Protein AF-A0A1I0FBZ5-F1 (afdb_monomer)

InterPro domains:
  IPR013424 PEP-CTERM protein-sorting domain [PF07589] (178-201)
  IPR013424 PEP-CTERM protein-sorting domain [TIGR02595] (178-201)

Organism: NCBI:txid1231

Nearest PDB structures (foldseek):
  4b60-assembly1_A  TM=3.608E-01  e=3.623E-02  Staphylococcus aureus subsp. aureus NCTC 8325
  4b5z-assembly1_A  TM=3.673E-01  e=1.603E-01  Staphylococcus aureus subsp. aureus NCTC 8325
  4b60-assembly2_B  TM=3.236E-01  e=2.091E-01  Staphylococcus aureus subsp. aureus NCTC 8325
  7vpq-assembly3_E  TM=3.910E-01  e=6.380E-01  Homo sapiens
  7rbp-assembly1_A  TM=7.149E-01  e=9.084E+00  Medicago truncatula

Secondary structure (DSSP, 8-state):
------------------------PPPEEEEEEEEETTTEEEEEEEEEEETTEEEEEEEEEEEEESS--SSTTTB-SB-EEEE-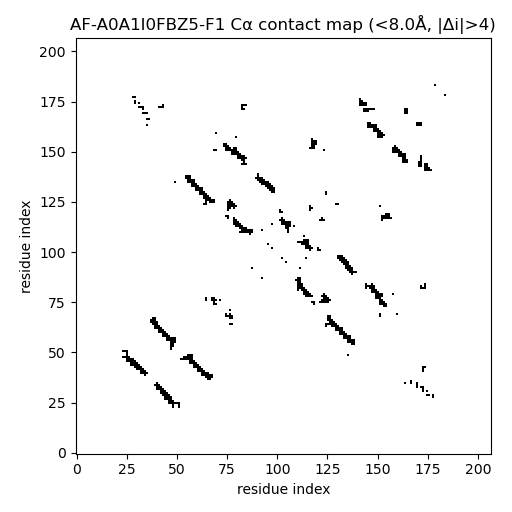----TTS--EEEE-SSTT-EES-SS--SEEEE--TTT---B-TT-EEEEEEEE-----------EEEEEETTEEEEEEEGGGSTT---S-------HHHHHHHHHHHHHHHHHHHHHHHHTT-

Structure (mmCIF, N/CA/C/O backbone):
data_AF-A0A1I0FBZ5-F1
#
_entry.id   AF-A0A1I0FBZ5-F1
#
loop_
_atom_site.group_PDB
_atom_site.id
_atom_site.type_symbol
_atom_site.label_atom_id
_atom_site.label_alt_id
_atom_site.label_comp_id
_atom_site.label_asym_id
_atom_site.label_entity_id
_atom_site.label_seq_id
_atom_site.pdbx_PDB_ins_code
_atom_site.Cartn_x
_atom_site.Cartn_y
_atom_site.Cartn_z
_atom_site.occupancy
_atom_site.B_iso_or_equiv
_atom_site.auth_seq_id
_atom_site.auth_comp_id
_atom_site.auth_asym_id
_atom_site.auth_atom_id
_atom_site.pdbx_PDB_model_num
ATOM 1 N N . MET A 1 1 ? -80.642 7.593 46.056 1.00 41.88 1 MET A N 1
ATOM 2 C CA . MET A 1 1 ? -79.911 6.632 45.200 1.00 41.88 1 MET A CA 1
ATOM 3 C C . MET A 1 1 ? -79.090 7.415 44.182 1.00 41.88 1 MET A C 1
ATOM 5 O O . MET A 1 1 ? -79.656 7.882 43.207 1.00 41.88 1 MET A O 1
ATOM 9 N N . TYR A 1 2 ? -77.792 7.609 44.425 1.00 36.59 2 TYR A N 1
ATOM 10 C CA . TYR A 1 2 ? -76.858 8.213 43.466 1.00 36.59 2 TYR A CA 1
ATOM 11 C C . TYR A 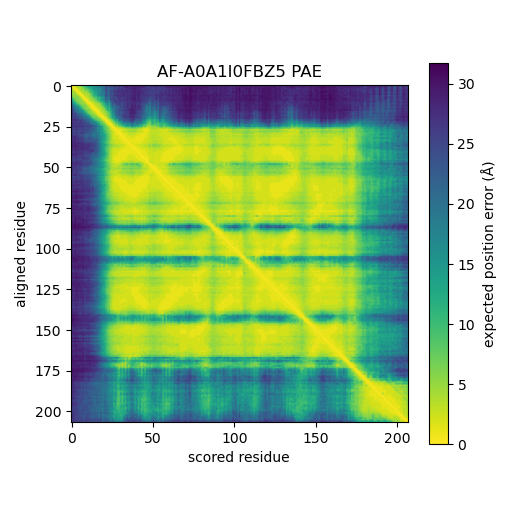1 2 ? -75.934 7.106 42.944 1.00 36.59 2 TYR A C 1
ATOM 13 O O . TYR A 1 2 ? -75.256 6.454 43.735 1.00 36.59 2 TYR A O 1
ATOM 21 N N . LYS A 1 3 ? -75.943 6.856 41.630 1.00 39.69 3 LYS A N 1
ATOM 22 C CA . LYS A 1 3 ? -74.999 5.946 40.966 1.00 39.69 3 LYS A CA 1
ATOM 23 C C . LYS A 1 3 ? -73.799 6.767 40.495 1.00 39.69 3 LYS A C 1
ATOM 25 O O . LYS A 1 3 ? -73.939 7.588 39.596 1.00 39.69 3 LYS A O 1
ATOM 30 N N . SER A 1 4 ? -72.643 6.546 41.116 1.00 41.16 4 SER A N 1
ATOM 31 C CA . SER A 1 4 ? -71.357 7.089 40.676 1.00 41.16 4 SER A CA 1
ATOM 32 C C . SER A 1 4 ? -70.731 6.116 39.672 1.00 41.16 4 SER A C 1
ATOM 34 O O . SER A 1 4 ? -70.549 4.940 39.986 1.00 41.16 4 SER A O 1
ATOM 36 N N . SER A 1 5 ? -70.470 6.580 38.451 1.00 43.66 5 SER A N 1
ATOM 37 C CA . SER A 1 5 ? -69.831 5.802 37.384 1.00 43.66 5 SER A CA 1
ATOM 38 C C . SER A 1 5 ? -68.322 6.040 37.417 1.00 43.66 5 SER A C 1
ATOM 40 O O . SER A 1 5 ? -67.864 7.145 37.136 1.00 43.66 5 SER A O 1
ATOM 42 N N . ILE A 1 6 ? -67.552 5.001 37.744 1.00 47.69 6 ILE A N 1
ATOM 43 C CA . ILE A 1 6 ? -66.086 4.998 37.684 1.00 47.69 6 ILE A CA 1
ATOM 44 C C . ILE A 1 6 ? -65.666 4.725 36.235 1.00 47.69 6 ILE A C 1
ATOM 46 O O . ILE A 1 6 ? -65.842 3.617 35.730 1.00 47.69 6 ILE A O 1
ATOM 50 N N . ALA A 1 7 ? -65.097 5.728 35.565 1.00 43.44 7 ALA A N 1
ATOM 51 C CA . ALA A 1 7 ? -64.438 5.554 34.275 1.00 43.44 7 ALA A CA 1
ATOM 52 C C . ALA A 1 7 ? -63.022 4.988 34.491 1.00 43.44 7 ALA A C 1
ATOM 54 O O . ALA A 1 7 ? -62.160 5.646 35.068 1.00 43.44 7 ALA A O 1
ATOM 55 N N . LYS A 1 8 ? -62.778 3.754 34.034 1.00 44.16 8 LYS A N 1
ATOM 56 C CA . LYS A 1 8 ? -61.435 3.161 33.941 1.00 44.16 8 LYS A CA 1
ATOM 57 C C . LYS A 1 8 ? -60.729 3.719 32.702 1.00 44.16 8 LYS A C 1
ATOM 59 O O . LYS A 1 8 ? -61.084 3.366 31.582 1.00 44.16 8 LYS A O 1
ATOM 64 N N . GLN A 1 9 ? -59.716 4.558 32.903 1.00 40.81 9 GLN A N 1
ATOM 65 C CA . GLN A 1 9 ? -58.754 4.920 31.862 1.00 40.81 9 GLN A CA 1
ATOM 66 C C . GLN A 1 9 ? -57.767 3.757 31.683 1.00 40.81 9 GLN A C 1
ATOM 68 O O . GLN A 1 9 ? -56.962 3.473 32.567 1.00 40.81 9 GLN A O 1
ATOM 73 N N . ILE A 1 10 ? -57.858 3.056 30.553 1.00 43.53 10 ILE A N 1
ATOM 74 C CA . ILE A 1 10 ? -56.871 2.056 30.133 1.00 43.53 10 ILE A CA 1
ATOM 75 C C . ILE A 1 10 ? -55.808 2.808 29.327 1.00 43.53 10 ILE A C 1
ATOM 77 O O . ILE A 1 10 ? -56.018 3.134 28.162 1.00 43.53 10 ILE A O 1
ATOM 81 N N . GLY A 1 11 ? -54.689 3.139 29.970 1.00 38.06 11 GLY A N 1
ATOM 82 C CA . GLY A 1 11 ? -53.507 3.676 29.299 1.00 38.06 11 GLY A CA 1
ATOM 83 C C . GLY A 1 11 ? -52.761 2.553 28.586 1.00 38.06 11 GLY A C 1
ATOM 84 O O . GLY A 1 11 ? -52.021 1.806 29.221 1.00 38.06 11 GLY A O 1
ATOM 85 N N . GLY A 1 12 ? -52.977 2.408 27.279 1.00 38.06 12 GLY A N 1
ATOM 86 C CA . GLY A 1 12 ? -52.173 1.530 26.434 1.00 38.06 12 GLY A CA 1
ATOM 87 C C . GLY A 1 12 ? -50.802 2.157 26.184 1.00 38.06 12 GLY A C 1
ATOM 88 O O . GLY A 1 12 ? -50.709 3.196 25.535 1.00 38.06 12 GLY A O 1
ATOM 89 N N . ALA A 1 13 ? -49.740 1.541 26.702 1.00 41.72 13 ALA A N 1
ATOM 90 C CA . ALA A 1 13 ? -48.374 1.898 26.345 1.00 41.72 13 ALA A CA 1
ATOM 91 C C . ALA A 1 13 ? -48.098 1.421 24.912 1.00 41.72 13 ALA A C 1
ATOM 93 O O . ALA A 1 13 ? -47.976 0.224 24.657 1.00 41.72 13 ALA A O 1
ATOM 94 N N . VAL A 1 14 ? -48.023 2.361 23.971 1.00 38.47 14 VAL A N 1
ATOM 95 C CA . VAL A 1 14 ? -47.535 2.093 22.617 1.00 38.47 14 VAL A CA 1
ATOM 96 C C . VAL A 1 14 ? -46.016 1.984 22.702 1.00 38.47 14 VAL A C 1
ATOM 98 O O . VAL A 1 14 ? -45.313 2.989 22.789 1.00 38.47 14 VAL A O 1
ATOM 101 N N . VAL A 1 15 ? -45.503 0.755 22.721 1.00 40.28 15 VAL A N 1
ATOM 102 C CA . VAL A 1 15 ? -44.075 0.490 22.525 1.00 40.28 15 VAL A CA 1
ATOM 103 C C . VAL A 1 15 ? -43.803 0.653 21.033 1.00 40.28 15 VAL A C 1
ATOM 105 O O . VAL A 1 15 ? -44.097 -0.231 20.235 1.00 40.28 15 VAL A O 1
ATOM 108 N N . ALA A 1 16 ? -43.301 1.822 20.644 1.00 38.91 16 ALA A N 1
ATOM 109 C CA . ALA A 1 16 ? -42.806 2.048 19.295 1.00 38.91 16 ALA A CA 1
ATOM 110 C C . ALA A 1 16 ? -41.475 1.300 19.135 1.00 38.91 16 ALA A C 1
ATOM 112 O O . ALA A 1 16 ? -40.422 1.775 19.559 1.00 38.91 16 ALA A O 1
ATOM 113 N N . THR A 1 17 ? -41.522 0.103 18.554 1.00 40.34 17 THR A N 1
ATOM 114 C CA . THR A 1 17 ? -40.322 -0.610 18.115 1.00 40.34 17 THR A CA 1
ATOM 115 C C . THR A 1 17 ? -39.799 0.082 16.859 1.00 40.34 17 THR A C 1
ATOM 117 O O . THR A 1 17 ? -40.280 -0.160 15.755 1.00 40.34 17 THR A O 1
ATOM 120 N N . PHE A 1 18 ? -38.827 0.976 17.023 1.00 39.72 18 PHE A N 1
ATOM 121 C CA . PHE A 1 18 ? -38.053 1.493 15.900 1.00 39.72 18 PHE A CA 1
ATOM 122 C C . PHE A 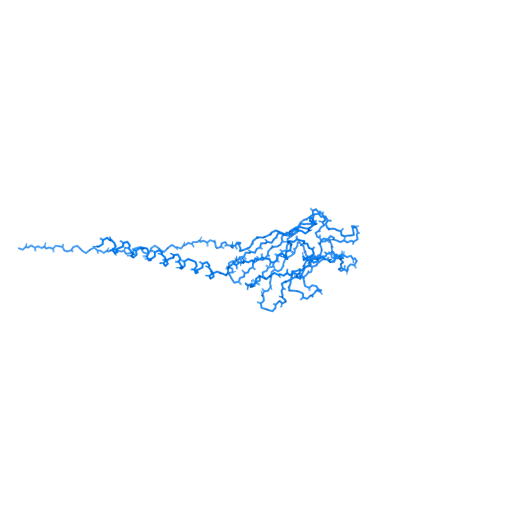1 18 ? -37.137 0.375 15.396 1.00 39.72 18 PHE A C 1
ATOM 124 O O . PHE A 1 18 ? -36.044 0.173 15.919 1.00 39.72 18 PHE A O 1
ATOM 131 N N . ILE A 1 19 ? -37.584 -0.373 14.386 1.00 46.12 19 ILE A N 1
ATOM 132 C CA . ILE A 1 19 ? -36.679 -1.189 13.575 1.00 46.12 19 ILE A CA 1
ATOM 133 C C . ILE A 1 19 ? -35.989 -0.209 12.629 1.00 46.12 19 ILE A C 1
ATOM 135 O O . ILE A 1 19 ? -36.489 0.090 11.547 1.00 46.12 19 ILE A O 1
ATOM 139 N N . ALA A 1 20 ? -34.874 0.367 13.075 1.00 46.03 20 ALA A N 1
ATOM 140 C CA . ALA A 1 20 ? -33.988 1.090 12.182 1.00 46.03 20 ALA A CA 1
ATOM 141 C C . ALA A 1 20 ? -33.393 0.063 11.213 1.00 46.03 20 ALA A C 1
ATOM 143 O O . ALA A 1 20 ? -32.464 -0.663 11.555 1.00 46.03 20 ALA A O 1
ATOM 144 N N . SER A 1 21 ? -33.944 -0.019 10.002 1.00 46.03 21 SER A N 1
ATOM 145 C CA . SER A 1 21 ? -33.306 -0.676 8.862 1.00 46.03 21 SER A CA 1
ATOM 146 C C . SER A 1 21 ? -32.134 0.192 8.393 1.00 46.03 21 SER A C 1
ATOM 148 O O . SER A 1 21 ? -32.155 0.761 7.304 1.00 46.03 21 SER A O 1
ATOM 150 N N . GLY A 1 22 ? -31.154 0.392 9.271 1.00 51.72 22 GLY A N 1
ATOM 151 C CA . GLY A 1 22 ? -29.895 1.013 8.912 1.00 51.72 22 GLY A CA 1
ATOM 152 C C . GLY A 1 22 ? -29.069 -0.032 8.189 1.00 51.72 22 GLY A C 1
ATOM 153 O O . GLY A 1 22 ? -28.678 -1.029 8.791 1.00 51.72 22 GLY A O 1
ATOM 154 N N . THR A 1 23 ? -28.807 0.175 6.901 1.00 54.00 23 THR A N 1
ATOM 155 C CA . THR A 1 23 ? -27.634 -0.426 6.269 1.00 54.00 23 THR A CA 1
ATOM 156 C C . THR A 1 23 ? -26.440 -0.035 7.123 1.00 54.00 23 THR A C 1
ATOM 158 O O . THR A 1 23 ? -26.119 1.150 7.227 1.00 54.00 23 THR A O 1
ATOM 161 N N . VAL A 1 24 ? -25.846 -1.009 7.802 1.00 56.34 24 VAL A N 1
ATOM 162 C CA . VAL A 1 24 ? -24.647 -0.782 8.594 1.00 56.34 24 VAL A CA 1
ATOM 163 C C . VAL A 1 24 ? -23.524 -0.501 7.600 1.00 56.34 24 VAL A C 1
ATOM 165 O O . VAL A 1 24 ? -22.996 -1.420 6.981 1.00 56.34 24 VAL A O 1
ATOM 168 N N . SER A 1 25 ? -23.241 0.778 7.358 1.00 64.06 25 SER A N 1
ATOM 169 C CA . SER A 1 25 ? -22.104 1.179 6.535 1.00 64.06 25 SER A CA 1
ATOM 170 C C . SER A 1 25 ? -20.832 0.902 7.320 1.00 64.06 25 SER A C 1
ATOM 172 O O . SER A 1 25 ? -20.781 1.200 8.513 1.00 64.06 25 SER A O 1
ATOM 174 N N . ALA A 1 26 ? -19.823 0.347 6.655 1.00 77.25 26 ALA A N 1
ATOM 175 C CA . ALA A 1 26 ? -18.461 0.332 7.167 1.00 77.25 26 ALA A CA 1
ATOM 176 C C . ALA A 1 26 ? -18.050 1.763 7.555 1.00 77.25 26 ALA A C 1
ATOM 178 O O . ALA A 1 26 ? -18.382 2.709 6.823 1.00 77.25 26 ALA A O 1
ATOM 179 N N . ALA A 1 27 ? -17.416 1.940 8.716 1.00 82.75 27 ALA A N 1
ATOM 180 C CA . ALA A 1 27 ? -16.889 3.230 9.129 1.00 82.75 27 ALA A CA 1
ATOM 181 C C . ALA A 1 27 ? -15.382 3.253 8.882 1.00 82.75 27 ALA A C 1
ATOM 183 O O . ALA A 1 27 ? -14.651 2.334 9.247 1.00 82.75 27 ALA A O 1
ATOM 184 N N . THR A 1 28 ? -14.895 4.328 8.266 1.00 88.12 28 THR A N 1
ATOM 185 C CA . THR A 1 28 ? -13.457 4.555 8.146 1.00 88.12 28 THR A CA 1
ATOM 186 C C . THR A 1 28 ? -12.874 4.800 9.535 1.00 88.12 28 THR A C 1
ATOM 188 O O . THR A 1 28 ? -13.137 5.836 10.149 1.00 88.12 28 THR A O 1
ATOM 191 N N . VAL A 1 29 ? -12.073 3.855 10.022 1.00 84.38 29 VAL A N 1
ATOM 192 C CA . VAL A 1 29 ? -11.356 3.960 11.300 1.00 84.38 29 VAL A CA 1
ATOM 193 C C . VAL A 1 29 ? -9.998 4.636 11.134 1.00 84.38 29 VAL A C 1
ATOM 195 O O . VAL A 1 29 ? -9.487 5.248 12.071 1.00 84.38 29 VAL A O 1
ATOM 198 N N . LEU A 1 30 ? -9.435 4.581 9.926 1.00 84.94 30 LEU A N 1
ATOM 199 C CA . LEU A 1 30 ? -8.209 5.275 9.557 1.00 84.94 30 LEU A CA 1
ATOM 200 C C . LEU A 1 30 ? -8.259 5.730 8.102 1.00 84.94 30 LEU A C 1
ATOM 202 O O . LEU A 1 30 ? -8.631 4.967 7.217 1.00 84.94 30 LEU A O 1
ATOM 206 N N . SER A 1 31 ? -7.746 6.932 7.852 1.00 88.00 31 SER A N 1
ATOM 207 C CA . SER A 1 31 ? -7.212 7.311 6.550 1.00 88.00 31 SER A CA 1
ATOM 208 C C . SER A 1 31 ? -5.921 8.108 6.723 1.00 88.00 31 SER A C 1
ATOM 210 O O . SER A 1 31 ? -5.851 8.990 7.581 1.00 88.00 31 SER A O 1
ATOM 212 N N . ASN A 1 32 ? -4.899 7.793 5.927 1.00 86.31 32 ASN A N 1
ATOM 213 C CA . ASN A 1 32 ? -3.652 8.551 5.888 1.00 86.31 32 ASN A CA 1
ATOM 214 C C . ASN A 1 32 ? -3.045 8.562 4.478 1.00 86.31 32 ASN A C 1
ATOM 216 O O . ASN A 1 32 ? -3.355 7.709 3.646 1.00 86.31 32 ASN A O 1
ATOM 220 N N . SER A 1 33 ? -2.173 9.532 4.212 1.00 90.00 33 SER A N 1
ATOM 221 C CA . SER A 1 33 ? -1.461 9.683 2.945 1.00 90.00 33 SER A CA 1
ATOM 222 C C . SER A 1 33 ? 0.034 9.792 3.199 1.00 90.00 33 SER A C 1
ATOM 224 O O . SER A 1 33 ? 0.485 10.622 3.988 1.00 90.00 33 SER A O 1
ATOM 226 N N . HIS A 1 34 ? 0.800 8.951 2.516 1.00 89.06 34 HIS A N 1
ATOM 227 C CA . HIS A 1 34 ? 2.242 8.854 2.665 1.00 89.06 34 HIS A CA 1
ATOM 228 C C . HIS A 1 34 ? 2.900 9.234 1.350 1.00 89.06 34 HIS A C 1
ATOM 230 O O . HIS A 1 34 ? 2.589 8.656 0.309 1.00 89.06 34 HIS A O 1
ATOM 236 N N . ASN A 1 35 ? 3.810 10.204 1.392 1.00 92.00 35 ASN A N 1
ATOM 237 C CA . ASN A 1 35 ? 4.592 10.616 0.237 1.00 92.00 35 ASN A CA 1
ATOM 238 C C . ASN A 1 35 ? 6.057 10.247 0.447 1.00 92.00 35 ASN A C 1
ATOM 240 O O . ASN A 1 35 ? 6.674 10.638 1.437 1.00 92.00 35 ASN A O 1
ATOM 244 N N . TYR A 1 36 ? 6.615 9.535 -0.521 1.00 92.12 36 TYR A N 1
ATOM 245 C CA . TYR A 1 36 ? 7.957 8.995 -0.430 1.00 92.12 36 TYR A CA 1
ATOM 246 C C . TYR A 1 36 ? 8.874 9.703 -1.418 1.00 92.12 36 TYR A C 1
ATOM 248 O O . TYR A 1 36 ? 9.098 9.257 -2.544 1.00 92.12 36 TYR A O 1
ATOM 256 N N . GLY A 1 37 ? 9.344 10.884 -1.003 1.00 91.62 37 GLY A N 1
ATOM 257 C CA . GLY A 1 37 ? 10.283 11.703 -1.774 1.00 91.62 37 GLY A CA 1
ATOM 258 C C . GLY A 1 37 ? 9.729 12.190 -3.115 1.00 91.62 37 GLY A C 1
ATOM 259 O O . GLY A 1 37 ? 10.499 12.428 -4.040 1.00 91.62 37 GLY A O 1
ATOM 260 N N . GLY A 1 38 ? 8.404 12.288 -3.252 1.00 92.94 38 GLY A N 1
ATOM 261 C CA . GLY A 1 38 ? 7.729 12.616 -4.508 1.00 92.94 38 GLY A CA 1
ATOM 262 C C . GLY A 1 38 ? 7.738 11.499 -5.555 1.00 92.94 38 GLY A C 1
ATOM 263 O O . GLY A 1 38 ? 7.193 11.704 -6.634 1.00 92.94 38 GLY A O 1
ATOM 264 N N . LEU A 1 39 ? 8.324 10.335 -5.256 1.00 95.56 39 LEU A N 1
ATOM 265 C CA . LEU A 1 39 ? 8.413 9.206 -6.186 1.00 95.56 39 LEU A CA 1
ATOM 266 C C . LEU A 1 39 ? 7.112 8.406 -6.200 1.00 95.56 39 LEU A C 1
ATOM 268 O O . LEU A 1 39 ? 6.540 8.151 -7.255 1.00 95.56 39 LEU A O 1
ATOM 272 N N . ILE A 1 40 ? 6.639 8.058 -5.004 1.00 96.12 40 ILE A N 1
ATOM 273 C CA . ILE A 1 40 ? 5.432 7.271 -4.764 1.00 96.12 40 ILE A CA 1
ATOM 274 C C . ILE A 1 40 ? 4.545 8.018 -3.768 1.00 96.12 40 ILE A C 1
ATOM 276 O O . ILE A 1 40 ? 5.024 8.713 -2.866 1.00 96.12 40 ILE A O 1
ATOM 280 N N . THR A 1 41 ? 3.234 7.872 -3.915 1.00 95.25 41 THR A N 1
ATOM 281 C CA . THR A 1 41 ? 2.264 8.203 -2.869 1.00 95.25 41 THR A CA 1
ATOM 282 C C . THR A 1 41 ? 1.409 6.989 -2.558 1.00 95.25 41 THR A C 1
ATOM 284 O O . THR A 1 41 ? 0.908 6.350 -3.476 1.00 95.25 41 THR A O 1
ATOM 287 N N . ILE A 1 42 ? 1.234 6.686 -1.275 1.00 94.06 42 ILE A N 1
ATOM 288 C CA . ILE A 1 42 ? 0.389 5.590 -0.802 1.00 94.06 42 ILE A CA 1
ATOM 289 C C . ILE A 1 42 ? -0.675 6.185 0.106 1.00 94.06 42 ILE A C 1
ATOM 291 O O . ILE A 1 42 ? -0.366 6.737 1.162 1.00 94.06 42 ILE A O 1
ATOM 295 N N . ASN A 1 43 ? -1.929 6.085 -0.317 1.00 93.69 43 ASN A N 1
ATOM 296 C CA . ASN A 1 43 ? -3.066 6.428 0.523 1.00 93.69 43 ASN A CA 1
ATOM 297 C C . ASN A 1 43 ? -3.593 5.150 1.156 1.00 93.69 43 ASN A C 1
ATOM 299 O O . ASN A 1 43 ? -3.970 4.223 0.442 1.00 93.69 43 ASN A O 1
ATOM 303 N N . VAL A 1 44 ? -3.630 5.110 2.480 1.00 91.31 44 VAL A N 1
ATOM 304 C CA . VAL A 1 44 ? -4.219 4.006 3.231 1.00 91.31 44 VAL A CA 1
ATOM 305 C C . VAL A 1 44 ? -5.607 4.405 3.707 1.00 91.31 44 VAL A C 1
ATOM 307 O O . VAL A 1 44 ? -5.848 5.542 4.120 1.00 91.31 44 VAL A O 1
ATOM 310 N N . THR A 1 45 ? -6.540 3.467 3.646 1.00 91.38 45 THR A N 1
ATOM 311 C CA . THR A 1 45 ? -7.823 3.547 4.339 1.00 91.38 45 THR A CA 1
ATOM 312 C C . THR A 1 45 ? -8.075 2.222 5.031 1.00 91.38 45 THR A C 1
ATOM 314 O O . THR A 1 45 ? -7.854 1.164 4.443 1.00 91.38 45 THR A O 1
ATOM 317 N N . VAL A 1 46 ? -8.521 2.287 6.280 1.00 89.69 46 VAL A N 1
ATOM 318 C CA . VAL A 1 46 ? -8.966 1.119 7.033 1.00 89.69 46 VAL A CA 1
ATOM 319 C C . VAL A 1 46 ? -10.391 1.361 7.459 1.00 89.69 46 VAL A C 1
ATOM 321 O O . VAL A 1 46 ? -10.715 2.410 8.021 1.00 89.69 46 VAL A O 1
ATOM 324 N N . GLU A 1 47 ? -11.233 0.385 7.176 1.00 90.44 47 GLU A N 1
ATOM 325 C CA . GLU A 1 47 ? -12.640 0.401 7.532 1.00 90.44 47 GLU A CA 1
ATOM 326 C C . GLU A 1 47 ? -12.924 -0.730 8.517 1.00 90.44 47 GLU A C 1
ATOM 328 O O . GLU A 1 47 ? -12.424 -1.846 8.350 1.00 90.44 47 GLU A O 1
ATOM 333 N N . ASP A 1 48 ? -13.718 -0.443 9.546 1.00 86.62 48 ASP A N 1
ATOM 334 C CA . ASP A 1 48 ? -14.341 -1.489 10.348 1.00 86.62 48 ASP A CA 1
ATOM 335 C C . ASP A 1 48 ? -15.587 -2.032 9.636 1.00 86.62 48 ASP A C 1
ATOM 337 O O . ASP A 1 48 ? -16.087 -1.447 8.673 1.00 86.62 48 ASP A O 1
ATOM 341 N N . ASN A 1 49 ? -16.101 -3.173 10.100 1.00 81.06 49 ASN A N 1
ATOM 342 C CA . ASN A 1 49 ? -17.366 -3.717 9.609 1.00 81.06 49 ASN A CA 1
ATOM 343 C C . ASN A 1 49 ? -17.338 -4.108 8.114 1.00 81.06 49 ASN A C 1
ATOM 345 O O . ASN A 1 49 ? -18.243 -3.789 7.331 1.00 81.06 49 ASN A O 1
ATOM 349 N N . TYR A 1 50 ? -16.302 -4.848 7.709 1.00 83.75 50 TYR A N 1
ATOM 350 C CA . TYR A 1 50 ? -16.177 -5.342 6.338 1.00 83.75 50 TYR A CA 1
ATOM 351 C C . TYR A 1 50 ? -17.367 -6.233 5.959 1.00 83.75 50 TYR A C 1
ATOM 353 O O . TYR A 1 50 ? -17.546 -7.318 6.507 1.00 83.75 50 TYR A O 1
ATOM 361 N N . LEU A 1 51 ? -18.197 -5.771 5.015 1.00 83.50 51 LEU A N 1
ATOM 362 C CA . LEU A 1 51 ? -19.405 -6.472 4.553 1.00 83.50 51 LEU A CA 1
ATOM 363 C C . LEU A 1 51 ? -20.380 -6.872 5.683 1.00 83.50 51 LEU A C 1
ATOM 365 O O . LEU A 1 51 ? -21.106 -7.858 5.553 1.00 83.50 51 LEU A O 1
ATOM 369 N N . GLY A 1 52 ? -20.428 -6.108 6.779 1.00 82.25 52 GLY A N 1
ATOM 370 C CA . GLY A 1 52 ? -21.275 -6.422 7.935 1.00 82.25 52 GLY A CA 1
ATOM 371 C C . GLY A 1 52 ? -20.569 -7.204 9.051 1.00 82.25 52 GLY A C 1
ATOM 372 O O . GLY A 1 52 ? -21.198 -7.510 10.066 1.00 82.25 52 GLY A O 1
ATOM 373 N N . ASP A 1 53 ? -19.289 -7.546 8.876 1.00 83.94 53 ASP A N 1
ATOM 374 C CA . ASP A 1 53 ? -18.482 -8.240 9.876 1.00 83.94 53 ASP A CA 1
ATOM 375 C C . ASP A 1 53 ? -17.637 -7.252 10.694 1.00 83.94 53 ASP A C 1
ATOM 377 O O . ASP A 1 53 ? -16.535 -6.856 10.309 1.00 83.94 53 ASP A O 1
ATOM 381 N N . PHE A 1 54 ? -18.150 -6.866 11.863 1.00 83.56 54 PHE A N 1
ATOM 382 C CA . PHE A 1 54 ? -17.456 -5.998 12.822 1.00 83.56 54 PHE A CA 1
ATOM 383 C C . PHE A 1 54 ? -16.203 -6.624 13.443 1.00 83.56 54 PHE A C 1
ATOM 385 O O . PHE A 1 54 ? -15.441 -5.925 14.107 1.00 83.56 54 PHE A O 1
ATOM 392 N N . SER A 1 55 ? -15.984 -7.928 13.260 1.00 86.25 55 SER A N 1
ATOM 393 C CA . SER A 1 55 ? -14.779 -8.604 13.742 1.00 86.25 55 SER A CA 1
ATOM 394 C C . SER A 1 55 ? -13.617 -8.516 12.758 1.00 86.25 55 SER A C 1
ATOM 396 O O . SER A 1 55 ? -12.597 -9.166 12.979 1.00 86.25 55 SER A O 1
ATOM 398 N N . LYS A 1 56 ? -13.755 -7.731 11.682 1.00 88.69 56 LYS A N 1
ATOM 399 C CA . LYS A 1 56 ? -12.728 -7.563 10.659 1.00 88.69 56 LYS A CA 1
ATOM 400 C C . LYS A 1 56 ? -12.476 -6.107 10.314 1.00 88.69 56 LYS A C 1
ATOM 402 O O . LYS A 1 56 ? -13.395 -5.289 10.260 1.00 88.69 56 LYS A O 1
ATOM 407 N N . TYR A 1 57 ? -11.219 -5.835 9.996 1.00 90.19 57 TYR A N 1
ATOM 408 C CA . TYR A 1 57 ? -10.791 -4.631 9.306 1.00 90.19 57 TYR A CA 1
ATOM 409 C C . TYR A 1 57 ? -10.602 -4.915 7.825 1.00 90.19 57 TYR A C 1
ATOM 411 O O . TYR A 1 57 ? -10.093 -5.972 7.450 1.00 90.19 57 TYR A O 1
ATOM 419 N N . PHE A 1 58 ? -11.002 -3.958 6.996 1.00 92.75 58 PHE A N 1
ATOM 420 C CA . PHE A 1 58 ? -10.687 -3.925 5.577 1.00 92.75 58 PHE A CA 1
ATOM 421 C C . PHE A 1 58 ? -9.643 -2.856 5.317 1.00 92.75 58 PHE A C 1
ATOM 423 O O . PHE A 1 58 ? -9.880 -1.676 5.561 1.00 92.75 58 PHE A O 1
ATOM 430 N N . TRP A 1 59 ? -8.495 -3.289 4.819 1.00 92.50 59 TRP A N 1
ATOM 431 C CA . TRP A 1 59 ? -7.365 -2.439 4.507 1.00 92.50 59 TRP A CA 1
ATOM 432 C C . TRP A 1 59 ? -7.336 -2.182 3.014 1.00 92.50 59 TRP A C 1
ATOM 434 O O . TRP A 1 59 ? -7.397 -3.123 2.223 1.00 92.50 59 TRP A O 1
ATOM 444 N N . LYS A 1 60 ? -7.202 -0.917 2.628 1.00 94.81 60 LYS A N 1
ATOM 445 C CA . LYS A 1 60 ? -7.057 -0.500 1.238 1.00 94.81 60 LYS A CA 1
ATOM 446 C C . LYS A 1 60 ? -5.869 0.439 1.098 1.00 94.81 60 LYS A C 1
ATOM 448 O O . LYS A 1 60 ? -5.767 1.417 1.832 1.00 94.81 60 LYS A O 1
ATOM 453 N N . TYR A 1 61 ? -5.017 0.157 0.121 1.00 95.19 61 TYR A N 1
ATOM 454 C CA . TYR A 1 61 ? -3.856 0.959 -0.237 1.00 95.19 61 TYR A CA 1
ATOM 455 C C . TYR A 1 61 ? -3.990 1.389 -1.690 1.00 95.19 61 TYR A C 1
ATOM 457 O O . TYR A 1 61 ? -3.902 0.562 -2.594 1.00 95.19 61 TYR A O 1
ATOM 465 N N . ASP A 1 62 ? -4.201 2.678 -1.917 1.00 97.38 62 ASP A N 1
ATOM 466 C CA . ASP A 1 62 ? -4.168 3.272 -3.247 1.00 97.38 62 ASP A CA 1
ATOM 467 C C . ASP A 1 62 ? -2.774 3.861 -3.480 1.00 97.38 62 ASP A C 1
ATOM 469 O O . ASP A 1 62 ? -2.407 4.896 -2.915 1.00 97.38 62 ASP A O 1
ATOM 473 N N . VAL A 1 63 ? -1.988 3.172 -4.302 1.00 97.56 63 VAL A N 1
ATOM 474 C CA . VAL A 1 63 ? -0.619 3.537 -4.657 1.00 97.56 63 VAL A CA 1
ATOM 475 C C . VAL A 1 63 ? -0.644 4.332 -5.954 1.00 97.56 63 VAL A C 1
ATOM 477 O O . VAL A 1 63 ? -1.261 3.929 -6.933 1.00 97.56 63 VAL A O 1
ATOM 480 N N . THR A 1 64 ? 0.041 5.467 -5.972 1.00 98.31 64 THR A N 1
ATOM 481 C CA . THR A 1 64 ? 0.313 6.253 -7.177 1.00 98.31 64 THR A CA 1
ATOM 482 C C . THR A 1 64 ? 1.811 6.323 -7.376 1.00 98.31 64 THR A C 1
ATOM 484 O O . THR A 1 64 ? 2.530 6.817 -6.503 1.00 98.31 64 THR A O 1
ATOM 487 N N . ASN A 1 65 ? 2.270 5.836 -8.523 1.00 98.44 65 ASN A N 1
ATOM 488 C CA . ASN A 1 65 ? 3.651 5.966 -8.933 1.00 98.44 65 ASN A CA 1
ATOM 489 C C . ASN A 1 65 ? 3.803 7.235 -9.770 1.00 98.44 65 ASN A C 1
ATOM 491 O O . ASN A 1 65 ? 3.314 7.310 -10.892 1.00 98.44 65 ASN A O 1
ATOM 495 N N . HIS A 1 66 ? 4.485 8.243 -9.234 1.00 98.12 66 HIS A N 1
ATOM 496 C CA . HIS A 1 66 ? 4.720 9.484 -9.967 1.00 98.12 66 HIS A CA 1
ATOM 497 C C . HIS A 1 66 ? 5.875 9.319 -10.951 1.00 98.12 66 HIS A C 1
ATOM 499 O O . HIS A 1 66 ? 5.750 9.690 -12.116 1.00 98.12 66 HIS A O 1
ATOM 505 N N . THR A 1 67 ? 7.006 8.782 -10.484 1.00 97.69 67 THR A N 1
ATOM 506 C CA . THR A 1 67 ? 8.269 8.771 -11.247 1.00 97.69 67 THR A CA 1
ATOM 507 C C . THR A 1 67 ? 9.194 7.585 -10.952 1.00 97.69 67 THR A C 1
ATOM 509 O O . THR A 1 67 ? 10.289 7.521 -11.506 1.00 97.69 67 THR A O 1
ATOM 512 N N . TYR A 1 68 ? 8.807 6.655 -10.079 1.00 97.69 68 TYR A N 1
ATOM 513 C CA . TYR A 1 68 ? 9.653 5.537 -9.668 1.00 97.69 68 TYR A CA 1
ATOM 514 C C . TYR A 1 68 ? 9.744 4.464 -10.759 1.00 97.69 68 TYR A C 1
ATOM 516 O O . TYR A 1 68 ? 8.850 3.640 -10.937 1.00 97.69 68 TYR A O 1
ATOM 524 N N . ASP A 1 69 ? 10.864 4.461 -11.467 1.00 97.38 69 ASP A N 1
ATOM 525 C CA . ASP A 1 69 ? 11.316 3.358 -12.306 1.00 97.38 69 ASP A CA 1
ATOM 526 C C . ASP A 1 69 ? 12.851 3.406 -12.310 1.00 97.38 69 ASP A C 1
ATOM 528 O O . ASP A 1 69 ? 13.437 4.274 -12.963 1.00 97.38 69 ASP A O 1
ATOM 532 N N . PRO A 1 70 ? 13.526 2.598 -11.473 1.00 97.12 70 PRO A N 1
ATOM 533 C CA . PRO A 1 70 ? 14.952 2.772 -11.202 1.00 97.12 70 PRO A CA 1
ATOM 534 C C . PRO A 1 70 ? 15.844 2.502 -12.422 1.00 97.12 70 PRO A C 1
ATOM 536 O O . PRO A 1 70 ? 16.935 3.066 -12.502 1.00 97.12 70 PRO A O 1
ATOM 539 N N . ASN A 1 71 ? 15.395 1.670 -13.365 1.00 96.94 71 ASN A N 1
ATOM 540 C CA . ASN A 1 71 ? 16.103 1.333 -14.597 1.00 96.94 71 ASN A CA 1
ATOM 541 C C . ASN A 1 71 ? 15.123 1.234 -15.789 1.00 96.94 71 ASN A C 1
ATOM 543 O O . ASN A 1 71 ? 14.777 0.127 -16.223 1.00 96.94 71 ASN A O 1
ATOM 547 N N . PRO A 1 72 ? 14.661 2.375 -16.339 1.00 96.19 72 PRO A N 1
ATOM 548 C CA . PRO A 1 72 ? 13.613 2.386 -17.351 1.00 96.19 72 PRO A CA 1
ATOM 549 C C . PRO A 1 72 ? 13.921 1.522 -18.572 1.00 96.19 72 PRO A C 1
ATOM 551 O O . PRO A 1 72 ? 14.986 1.621 -19.182 1.00 96.19 72 PRO A O 1
ATOM 554 N N . GLY A 1 73 ? 12.954 0.682 -18.941 1.00 93.19 73 GLY A N 1
ATOM 555 C CA . GLY A 1 73 ? 13.081 -0.291 -20.029 1.00 93.19 73 GLY A CA 1
ATOM 556 C C . GLY A 1 73 ? 13.686 -1.636 -19.618 1.00 93.19 73 GLY A C 1
ATOM 557 O O . GLY A 1 73 ? 13.668 -2.560 -20.429 1.00 93.19 73 GLY A O 1
ATOM 558 N N . THR A 1 74 ? 14.169 -1.763 -18.379 1.00 95.56 74 THR A N 1
ATOM 559 C CA . THR A 1 74 ? 14.658 -3.032 -17.816 1.00 95.56 74 THR A CA 1
ATOM 560 C C . THR A 1 74 ? 13.891 -3.414 -16.553 1.00 95.56 74 THR A C 1
ATOM 562 O O . THR A 1 74 ? 13.472 -4.564 -16.415 1.00 95.56 74 THR A O 1
ATOM 565 N N . SER A 1 75 ? 13.680 -2.457 -15.647 1.00 96.94 75 SER A N 1
ATOM 566 C CA . SER A 1 75 ? 12.818 -2.637 -14.485 1.00 96.94 75 SER A CA 1
ATOM 567 C C . SER A 1 75 ? 11.339 -2.452 -14.824 1.00 96.94 75 SER A C 1
ATOM 569 O O . SER A 1 75 ? 10.984 -2.017 -15.921 1.00 96.94 75 SER A O 1
ATOM 571 N N . ASN A 1 76 ? 10.459 -2.821 -13.894 1.00 96.81 76 ASN A N 1
ATOM 572 C CA . ASN A 1 76 ? 9.008 -2.793 -14.086 1.00 96.81 76 ASN A CA 1
ATOM 573 C C . ASN A 1 76 ? 8.273 -1.855 -13.108 1.00 96.81 76 ASN A C 1
ATOM 575 O O . ASN A 1 76 ? 7.140 -2.136 -12.712 1.00 96.81 76 ASN A O 1
ATOM 579 N N . GLY A 1 77 ? 8.899 -0.727 -12.752 1.00 97.12 77 GLY A N 1
ATOM 580 C CA . GLY A 1 77 ? 8.283 0.319 -11.932 1.00 97.12 77 GLY A CA 1
ATOM 581 C C . GLY A 1 77 ? 8.128 -0.068 -10.458 1.00 97.12 77 GLY A C 1
ATOM 582 O O . GLY A 1 77 ? 9.001 -0.715 -9.882 1.00 97.12 77 GLY A O 1
ATOM 583 N N . PHE A 1 78 ? 7.028 0.355 -9.830 1.00 97.81 78 PHE A N 1
ATOM 584 C CA . PHE A 1 78 ? 6.659 -0.088 -8.484 1.00 97.81 78 PHE A CA 1
ATOM 585 C C . PHE A 1 78 ? 6.031 -1.476 -8.584 1.00 97.81 78 PHE A C 1
ATOM 587 O O . PHE A 1 78 ? 4.902 -1.624 -9.052 1.00 97.81 78 PHE A O 1
ATOM 594 N N . SER A 1 79 ? 6.761 -2.496 -8.163 1.00 96.81 79 SER A N 1
ATOM 595 C CA . SER A 1 79 ? 6.420 -3.897 -8.448 1.00 96.81 79 SER A CA 1
ATOM 596 C C . SER A 1 79 ? 6.554 -4.795 -7.223 1.00 96.81 79 SER A C 1
ATOM 598 O O . SER A 1 79 ? 6.664 -6.011 -7.342 1.00 96.81 79 SER A O 1
ATOM 600 N N . GLY A 1 80 ? 6.631 -4.172 -6.058 1.00 94.44 80 GLY A N 1
ATOM 601 C CA . GLY A 1 80 ? 6.958 -4.812 -4.807 1.00 94.44 80 GLY A CA 1
ATOM 602 C C . GLY A 1 80 ? 6.492 -3.938 -3.665 1.00 94.44 80 GLY A C 1
ATOM 603 O O . GLY A 1 80 ? 6.808 -2.750 -3.656 1.00 94.44 80 GLY A O 1
ATOM 604 N N . PHE A 1 81 ? 5.696 -4.485 -2.759 1.00 90.69 81 PHE A N 1
ATOM 605 C CA . PHE A 1 81 ? 5.099 -3.746 -1.657 1.00 90.69 81 PHE A CA 1
ATOM 606 C C . PHE A 1 81 ? 4.962 -4.652 -0.445 1.00 90.69 81 PHE A C 1
ATOM 608 O O . PHE A 1 81 ? 4.142 -5.570 -0.434 1.00 90.69 81 PHE A O 1
ATOM 615 N N . GLU A 1 82 ? 5.756 -4.364 0.575 1.00 89.56 82 GLU A N 1
ATOM 616 C CA . GLU A 1 82 ? 5.830 -5.153 1.792 1.00 89.56 82 GLU A CA 1
ATOM 617 C C . GLU A 1 82 ? 5.422 -4.305 2.976 1.00 89.56 82 GLU A C 1
ATOM 619 O O . GLU A 1 82 ? 6.041 -3.285 3.300 1.00 89.56 82 GLU A O 1
ATOM 624 N N . LEU A 1 83 ? 4.336 -4.732 3.608 1.00 86.50 83 LEU A N 1
ATOM 625 C CA . LEU A 1 83 ? 3.859 -4.095 4.813 1.00 86.50 83 LEU A CA 1
ATOM 626 C C . LEU A 1 83 ? 4.594 -4.698 5.993 1.00 86.50 83 LEU A C 1
ATOM 628 O O . LEU A 1 83 ? 4.595 -5.913 6.176 1.00 86.50 83 LEU A O 1
ATOM 632 N N . GLY A 1 84 ? 5.140 -3.855 6.861 1.00 78.38 84 GLY A N 1
ATOM 633 C CA . GLY A 1 84 ? 5.884 -4.338 8.022 1.00 78.38 84 GLY A CA 1
ATOM 634 C C . GLY A 1 84 ? 4.969 -4.788 9.172 1.00 78.38 84 GLY A C 1
ATOM 635 O O . GLY A 1 84 ? 5.249 -4.518 10.343 1.00 78.38 84 GLY A O 1
ATOM 636 N N . ILE A 1 85 ? 3.843 -5.423 8.854 1.00 76.44 85 ILE A N 1
ATOM 637 C CA . ILE A 1 85 ? 2.920 -6.021 9.816 1.00 76.44 85 ILE A CA 1
ATOM 638 C C . ILE A 1 85 ? 3.578 -7.308 10.326 1.00 76.44 85 ILE A C 1
ATOM 640 O O . ILE A 1 85 ? 3.813 -8.230 9.548 1.00 76.44 85 ILE A O 1
ATOM 644 N N . GLN A 1 86 ? 3.888 -7.372 11.629 1.00 66.94 86 GLN A N 1
ATOM 645 C CA . GLN A 1 86 ? 4.565 -8.529 12.235 1.00 66.94 86 GLN A CA 1
ATOM 646 C C . GLN A 1 86 ? 3.864 -9.851 11.880 1.00 66.94 86 GLN A C 1
ATOM 648 O O . GLN A 1 86 ? 2.636 -9.925 11.866 1.00 66.94 86 GLN A O 1
ATOM 653 N N . SER A 1 87 ? 4.664 -10.885 11.602 1.00 62.50 87 SER A N 1
ATOM 654 C CA . SER A 1 87 ? 4.258 -12.171 11.026 1.00 62.50 87 SER A CA 1
ATOM 655 C C . SER A 1 87 ? 3.063 -12.841 11.731 1.00 62.50 87 SER A C 1
ATOM 657 O O . SER A 1 87 ? 3.221 -13.604 12.682 1.00 62.50 87 SER A O 1
ATOM 659 N N . GLY A 1 88 ? 1.863 -12.559 11.217 1.00 55.75 88 GLY A N 1
ATOM 660 C CA . GLY A 1 88 ? 0.840 -13.505 10.751 1.00 55.75 88 GLY A CA 1
ATOM 661 C C . GLY A 1 88 ? 0.063 -14.372 11.746 1.00 55.75 88 GLY A C 1
ATOM 662 O O . GLY A 1 88 ? -1.131 -14.595 11.521 1.00 55.75 88 GLY A O 1
ATOM 663 N N . GLU A 1 89 ? 0.659 -14.880 12.824 1.00 63.22 89 GLU A N 1
ATOM 664 C CA . GLU A 1 89 ? -0.085 -15.779 13.712 1.00 63.22 89 GLU A CA 1
ATOM 665 C C . GLU A 1 89 ? -1.153 -15.004 14.496 1.00 63.22 89 GLU A C 1
ATOM 667 O O . GLU A 1 89 ? -0.862 -14.143 15.321 1.00 63.22 89 GLU A O 1
ATOM 672 N N . GLY A 1 90 ? -2.422 -15.306 14.207 1.00 71.75 90 GLY A N 1
ATOM 673 C CA . GLY A 1 90 ? -3.572 -14.690 14.872 1.00 71.75 90 GLY A CA 1
ATOM 674 C C . GLY A 1 90 ? -4.103 -13.406 14.229 1.00 71.75 90 GLY A C 1
ATOM 675 O O . GLY A 1 90 ? -5.089 -12.875 14.727 1.00 71.75 90 GLY A O 1
ATOM 676 N N . LEU A 1 91 ? -3.533 -12.933 13.111 1.00 79.81 91 LEU A N 1
ATOM 677 C CA . LEU A 1 91 ? -4.035 -11.736 12.415 1.00 79.81 91 LEU A CA 1
ATOM 678 C C . LEU A 1 91 ? -5.234 -12.006 11.501 1.00 79.81 91 LEU A C 1
ATOM 680 O O . LEU A 1 91 ? -5.913 -11.070 11.093 1.00 79.81 91 LEU A O 1
ATOM 684 N N . GLY A 1 92 ? -5.500 -13.272 11.165 1.00 86.88 92 GLY A N 1
ATOM 685 C CA . GLY A 1 92 ? -6.640 -13.661 10.330 1.00 86.88 92 GLY A CA 1
ATOM 686 C C . GLY A 1 92 ? -6.659 -12.976 8.963 1.00 86.88 92 GLY A C 1
ATOM 687 O O . GLY A 1 92 ? -7.722 -12.543 8.523 1.00 86.88 92 GLY A O 1
ATOM 688 N N . LEU A 1 93 ? -5.489 -12.849 8.327 1.00 88.31 93 LEU A N 1
ATOM 689 C CA . LEU A 1 93 ? -5.354 -12.232 7.010 1.00 88.31 93 LEU A CA 1
ATOM 690 C C . LEU A 1 93 ? -6.147 -13.011 5.955 1.00 88.31 93 LEU A C 1
ATOM 692 O O . LEU A 1 93 ? -6.029 -14.234 5.858 1.00 88.31 93 LEU A O 1
ATOM 696 N N . ALA A 1 94 ? -6.951 -12.302 5.169 1.00 90.88 94 ALA A N 1
ATOM 697 C CA . ALA A 1 94 ? -7.761 -12.876 4.101 1.00 90.88 94 ALA A CA 1
ATOM 698 C C . ALA A 1 94 ? -8.052 -11.845 2.997 1.00 90.88 94 ALA A C 1
ATOM 700 O O . ALA A 1 94 ? -7.608 -10.700 3.055 1.00 90.88 94 ALA A O 1
ATOM 701 N N . ASP A 1 95 ? -8.789 -12.269 1.967 1.00 92.44 95 ASP A N 1
ATOM 702 C CA . ASP A 1 95 ? -9.345 -11.406 0.915 1.00 92.44 95 ASP A CA 1
ATOM 703 C C . ASP A 1 95 ? -8.318 -10.490 0.218 1.00 92.44 95 ASP A C 1
ATOM 705 O O . ASP A 1 95 ? -8.640 -9.367 -0.181 1.00 92.44 95 ASP A O 1
ATOM 709 N N . MET A 1 96 ? -7.079 -10.972 0.067 1.00 92.88 96 MET A N 1
ATOM 710 C CA . MET A 1 96 ? -5.994 -10.225 -0.569 1.00 92.88 96 MET A CA 1
ATOM 711 C C . MET A 1 96 ? -6.312 -9.939 -2.041 1.00 92.88 96 MET A C 1
ATOM 713 O O . MET A 1 96 ? -6.750 -10.819 -2.789 1.00 92.88 96 MET A O 1
ATOM 717 N N . LYS A 1 97 ? -6.095 -8.694 -2.463 1.00 95.94 97 LYS A N 1
ATOM 718 C CA . LYS A 1 97 ? -6.270 -8.231 -3.840 1.00 95.94 97 LYS A CA 1
ATOM 719 C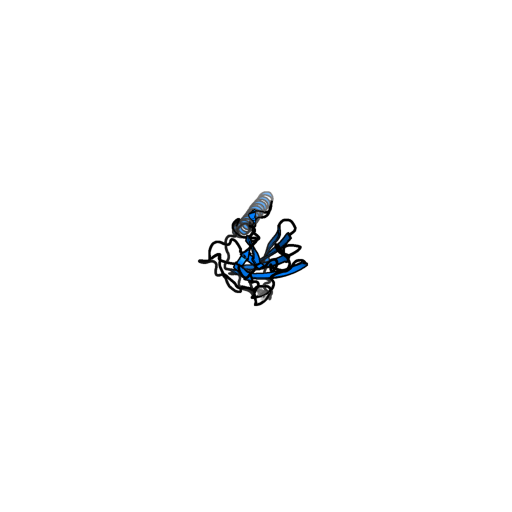 C . LYS A 1 97 ? -5.147 -7.287 -4.229 1.00 95.94 97 LYS A C 1
ATOM 721 O O . LYS A 1 97 ? -4.697 -6.475 -3.426 1.00 95.94 97 LYS A O 1
ATOM 726 N N . ALA A 1 98 ? -4.781 -7.367 -5.498 1.00 96.56 98 ALA A N 1
ATOM 727 C CA . ALA A 1 98 ? -3.812 -6.511 -6.157 1.00 96.56 98 ALA A CA 1
ATOM 728 C C . ALA A 1 98 ? -4.429 -5.896 -7.431 1.00 96.56 98 ALA A C 1
ATOM 730 O O . ALA A 1 98 ? -5.514 -6.321 -7.849 1.00 96.56 98 ALA A O 1
ATOM 731 N N . PRO A 1 99 ? -3.754 -4.926 -8.077 1.00 96.19 99 PRO A N 1
ATOM 732 C CA . PRO A 1 99 ? -4.276 -4.238 -9.259 1.00 96.19 99 PRO A CA 1
ATOM 733 C C . PRO A 1 99 ? -4.612 -5.165 -10.434 1.00 96.19 99 PRO A C 1
ATOM 735 O O . PRO A 1 99 ? -5.505 -4.867 -11.225 1.00 96.19 99 PRO A O 1
ATOM 738 N N . ASN A 1 100 ? -3.899 -6.285 -10.566 1.00 94.19 100 ASN A N 1
ATOM 739 C CA . ASN A 1 100 ? -4.148 -7.296 -11.585 1.00 94.19 100 ASN A CA 1
ATOM 740 C C . ASN A 1 100 ? -3.687 -8.684 -11.101 1.00 94.19 100 ASN A C 1
ATOM 742 O O . ASN A 1 100 ? -3.044 -8.807 -10.062 1.00 94.19 100 ASN A O 1
ATOM 746 N N . ALA A 1 101 ? -4.022 -9.726 -11.863 1.00 94.31 101 ALA A N 1
ATOM 747 C CA . ALA A 1 101 ? -3.761 -11.120 -11.496 1.00 94.31 101 ALA A CA 1
ATOM 748 C C . ALA A 1 101 ? -2.294 -11.571 -11.650 1.00 94.31 101 ALA A C 1
ATOM 750 O O . ALA A 1 101 ? -1.996 -12.715 -11.328 1.00 94.31 101 ALA A O 1
ATOM 751 N N . GLY A 1 102 ? -1.405 -10.721 -12.174 1.00 94.69 102 GLY A N 1
ATOM 752 C CA . GLY A 1 102 ? 0.027 -11.012 -12.281 1.00 94.69 102 GLY A CA 1
ATOM 753 C C . GLY A 1 102 ? 0.808 -10.739 -10.995 1.00 94.69 102 GLY A C 1
ATOM 754 O O . GLY A 1 102 ? 1.990 -11.054 -10.943 1.00 94.69 102 GLY A O 1
ATOM 755 N N . TRP A 1 103 ? 0.168 -10.141 -9.987 1.00 95.75 103 TRP A N 1
ATOM 756 C CA . TRP A 1 103 ? 0.775 -9.944 -8.678 1.00 95.75 103 TRP A CA 1
ATOM 757 C C . TRP A 1 103 ? 0.670 -11.218 -7.838 1.00 95.75 103 TRP A C 1
ATOM 759 O O . TRP A 1 103 ? -0.421 -11.758 -7.649 1.00 95.75 103 TRP A O 1
ATOM 769 N N . ASP A 1 104 ? 1.802 -11.647 -7.305 1.00 93.38 104 ASP A N 1
ATOM 770 C CA . ASP A 1 104 ? 1.935 -12.720 -6.338 1.00 93.38 104 ASP A CA 1
ATOM 771 C C . ASP A 1 104 ? 1.807 -12.161 -4.914 1.00 93.38 104 ASP A C 1
ATOM 773 O O . ASP A 1 104 ? 2.229 -11.039 -4.623 1.00 93.38 104 ASP A O 1
ATOM 777 N N . PHE A 1 105 ? 1.230 -12.960 -4.016 1.00 89.94 105 PHE A N 1
ATOM 778 C CA . PHE A 1 105 ? 1.146 -12.646 -2.590 1.00 89.94 105 PHE A CA 1
ATOM 779 C C . PHE A 1 105 ? 2.123 -13.529 -1.811 1.00 89.94 105 PHE A C 1
ATOM 781 O O . PHE A 1 105 ? 2.115 -14.744 -2.021 1.00 89.94 105 PHE A O 1
ATOM 788 N N . ASN A 1 106 ? 2.886 -12.949 -0.876 1.00 75.88 106 ASN A N 1
ATOM 789 C CA . ASN A 1 106 ? 3.789 -13.685 0.027 1.00 75.88 106 ASN A CA 1
ATOM 790 C C . ASN A 1 106 ? 4.799 -14.569 -0.733 1.00 75.88 106 ASN A C 1
ATOM 792 O O . ASN A 1 106 ? 4.847 -15.793 -0.576 1.00 75.88 106 ASN A O 1
ATOM 796 N N . CYS A 1 107 ? 5.542 -13.947 -1.646 1.00 64.25 107 CYS A N 1
ATOM 797 C CA . CYS A 1 107 ? 6.486 -14.631 -2.517 1.00 64.25 107 CYS A CA 1
ATOM 798 C C . CYS A 1 107 ? 7.743 -15.066 -1.769 1.00 64.25 107 CYS A C 1
ATOM 800 O O . CYS A 1 107 ? 8.283 -16.138 -2.073 1.00 64.25 107 CYS A O 1
ATOM 802 N N . CYS A 1 108 ? 8.282 -14.202 -0.903 1.00 68.06 108 CYS A N 1
ATOM 803 C CA . CYS A 1 108 ? 9.733 -14.104 -0.875 1.00 68.06 108 CYS A CA 1
ATOM 804 C C . CYS A 1 108 ? 10.341 -13.563 0.437 1.00 68.06 108 CYS A C 1
ATOM 806 O O . CYS A 1 108 ? 11.430 -14.028 0.794 1.00 68.06 108 CYS A O 1
ATOM 808 N N . SER A 1 109 ? 9.680 -12.680 1.191 1.00 70.88 109 SER A N 1
ATOM 809 C CA . SER A 1 109 ? 10.267 -12.089 2.411 1.00 70.88 109 SER A CA 1
ATOM 810 C C . SER A 1 109 ? 9.853 -12.761 3.725 1.00 70.88 109 SER A C 1
ATOM 812 O O . SER A 1 109 ? 10.575 -12.683 4.723 1.00 70.88 109 SER A O 1
ATOM 814 N N . GLY A 1 110 ? 8.726 -13.482 3.723 1.00 71.50 110 GLY A N 1
ATOM 815 C CA . GLY A 1 110 ? 8.145 -14.095 4.921 1.00 71.50 110 GLY A CA 1
ATOM 816 C C . GLY A 1 110 ? 7.362 -13.119 5.805 1.00 71.50 110 GLY A C 1
ATOM 817 O O . GLY A 1 110 ? 6.887 -13.523 6.873 1.00 71.50 110 GLY A O 1
ATOM 818 N N . ASP A 1 111 ? 7.203 -11.866 5.368 1.00 77.31 111 ASP A N 1
ATOM 819 C CA . ASP A 1 111 ? 6.289 -10.916 5.993 1.00 77.31 111 ASP A CA 1
ATOM 820 C C . ASP A 1 111 ? 4.824 -11.303 5.750 1.00 77.31 111 ASP A C 1
ATOM 822 O O . ASP A 1 111 ? 4.465 -12.035 4.827 1.00 77.31 111 ASP A O 1
ATOM 826 N N . ALA A 1 112 ? 3.941 -10.834 6.636 1.00 78.00 112 ALA A N 1
ATOM 827 C CA . ALA A 1 112 ? 2.550 -11.278 6.641 1.00 78.00 112 ALA A CA 1
ATOM 828 C C . ALA A 1 112 ? 1.766 -10.791 5.409 1.00 78.00 112 ALA A C 1
ATOM 830 O O . ALA A 1 112 ? 0.828 -11.458 4.968 1.00 78.00 112 ALA A O 1
ATOM 831 N N . VAL A 1 113 ? 2.129 -9.619 4.878 1.00 87.19 113 VAL A N 1
ATOM 832 C CA . VAL A 1 113 ? 1.489 -9.002 3.716 1.00 87.19 113 VAL A CA 1
ATOM 833 C C . VAL A 1 113 ? 2.562 -8.452 2.778 1.00 87.19 113 VAL A C 1
ATOM 835 O O . VAL A 1 113 ? 3.102 -7.368 2.991 1.00 87.19 113 VAL A O 1
ATOM 838 N N . GLU A 1 114 ? 2.816 -9.207 1.718 1.00 89.81 114 GLU A N 1
ATOM 839 C CA . GLU A 1 114 ? 3.769 -8.911 0.647 1.00 89.81 114 GLU A CA 1
ATOM 840 C C . GLU A 1 114 ? 3.038 -9.040 -0.696 1.00 89.81 114 GLU A C 1
ATOM 842 O O . GLU A 1 114 ? 2.270 -9.988 -0.903 1.00 89.81 114 GLU A O 1
ATOM 847 N N . TYR A 1 115 ? 3.263 -8.072 -1.584 1.00 94.38 115 TYR A N 1
ATOM 848 C CA . TYR A 1 115 ? 2.786 -8.063 -2.963 1.00 94.38 115 TYR A CA 1
ATOM 849 C C . TYR A 1 115 ? 3.975 -7.906 -3.904 1.00 94.38 115 TYR A C 1
ATOM 851 O O . TYR A 1 115 ? 4.689 -6.908 -3.818 1.00 94.38 115 TYR A O 1
ATOM 859 N N . ASP A 1 116 ? 4.119 -8.808 -4.867 1.00 95.56 116 ASP A N 1
ATOM 860 C CA . ASP A 1 116 ? 5.183 -8.758 -5.869 1.00 95.56 116 ASP A CA 1
ATOM 861 C C . ASP A 1 116 ? 4.645 -8.950 -7.272 1.00 95.56 116 ASP A C 1
ATOM 863 O O . ASP A 1 116 ? 3.699 -9.694 -7.484 1.00 95.56 116 ASP A O 1
ATOM 867 N N . ILE A 1 117 ? 5.299 -8.359 -8.263 1.00 95.75 117 ILE A N 1
ATOM 868 C CA . ILE A 1 117 ? 5.120 -8.744 -9.658 1.00 95.75 117 ILE A CA 1
ATOM 869 C C . ILE A 1 117 ? 6.474 -8.783 -10.353 1.00 95.75 117 ILE A C 1
ATOM 871 O O . ILE A 1 117 ? 7.159 -7.773 -10.517 1.00 95.75 117 ILE A O 1
ATOM 875 N N . ARG A 1 118 ? 6.871 -9.985 -10.769 1.00 95.44 118 ARG A N 1
ATOM 876 C CA . ARG A 1 118 ? 8.123 -10.209 -11.500 1.00 95.44 118 ARG A CA 1
ATOM 877 C C . ARG A 1 118 ? 8.024 -9.651 -12.917 1.00 95.44 118 ARG A C 1
ATOM 879 O O . ARG A 1 118 ? 6.931 -9.582 -13.478 1.00 95.44 118 ARG A O 1
ATOM 886 N N . ASN A 1 119 ? 9.158 -9.333 -13.541 1.00 94.38 119 ASN A N 1
ATOM 887 C CA . ASN A 1 119 ? 9.178 -8.819 -14.916 1.00 94.38 119 ASN A CA 1
ATOM 888 C C . ASN A 1 119 ? 8.508 -9.783 -15.903 1.00 94.38 119 ASN A C 1
ATOM 890 O O . ASN A 1 119 ? 7.796 -9.346 -16.805 1.00 94.38 119 ASN A O 1
ATOM 894 N N . SER A 1 120 ? 8.719 -11.090 -15.731 1.00 95.12 120 SER A N 1
ATOM 895 C CA . SER A 1 120 ? 8.106 -12.124 -16.568 1.00 95.12 120 SER A CA 1
ATOM 896 C C . SER A 1 120 ? 6.599 -12.272 -16.363 1.00 95.12 120 SER A C 1
ATOM 898 O O . SER A 1 120 ? 5.913 -12.728 -17.279 1.00 95.12 120 SER A O 1
ATOM 900 N N . ALA A 1 121 ? 6.077 -11.873 -15.201 1.00 95.25 121 ALA A N 1
ATOM 901 C CA . ALA A 1 121 ? 4.646 -11.861 -14.905 1.00 95.25 121 ALA A CA 1
ATOM 902 C C . ALA A 1 121 ? 3.962 -10.583 -15.419 1.00 95.25 121 ALA A C 1
ATOM 904 O O . ALA A 1 121 ? 2.789 -10.619 -15.799 1.00 95.25 121 ALA A O 1
ATOM 905 N N . GLY A 1 122 ? 4.695 -9.468 -15.491 1.00 95.56 122 GLY A N 1
ATOM 906 C CA . GLY A 1 122 ? 4.233 -8.245 -16.131 1.00 95.56 122 GLY A CA 1
ATOM 907 C C . GLY A 1 122 ? 4.880 -6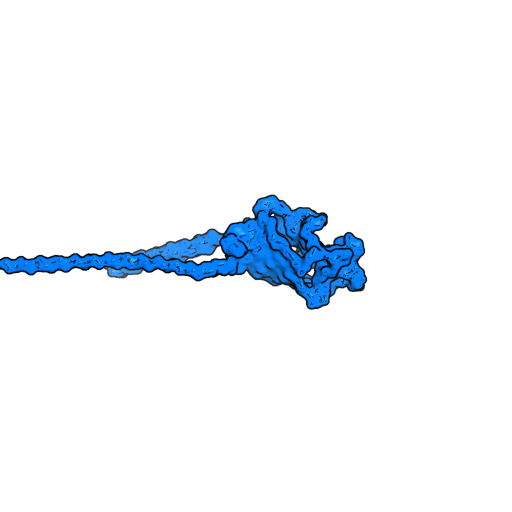.974 -15.592 1.00 95.56 122 GLY A C 1
ATOM 908 O O . GLY A 1 122 ? 5.916 -6.979 -14.920 1.00 95.56 122 GLY A O 1
ATOM 909 N N . LEU A 1 123 ? 4.239 -5.853 -15.920 1.00 97.12 123 LEU A N 1
ATOM 910 C CA . LEU A 1 123 ? 4.595 -4.551 -15.375 1.00 97.12 123 LEU A CA 1
ATOM 911 C C . LEU A 1 123 ? 3.934 -4.345 -14.011 1.00 97.12 123 LEU A C 1
ATOM 913 O O . LEU A 1 123 ? 2.773 -4.721 -13.824 1.00 97.12 123 LEU A O 1
ATOM 917 N N . GLY A 1 124 ? 4.666 -3.725 -13.084 1.00 97.19 124 GLY A N 1
ATOM 918 C CA . GLY A 1 124 ? 4.093 -3.168 -11.867 1.00 97.19 124 GLY A CA 1
ATOM 919 C C . GLY A 1 124 ? 3.256 -1.925 -12.158 1.00 97.19 124 GLY A C 1
ATOM 920 O O . GLY A 1 124 ? 2.710 -1.753 -13.245 1.00 97.19 124 GLY A O 1
ATOM 921 N N . ILE A 1 125 ? 3.145 -1.039 -11.175 1.00 98.31 125 ILE A N 1
ATOM 922 C CA . ILE A 1 125 ? 2.564 0.289 -11.380 1.00 98.31 125 ILE A CA 1
ATOM 923 C C . ILE A 1 125 ? 3.667 1.155 -11.991 1.00 98.31 125 ILE A C 1
ATOM 925 O O . ILE A 1 125 ? 4.653 1.455 -11.310 1.00 98.31 125 ILE A O 1
ATOM 929 N N . MET A 1 126 ? 3.541 1.531 -13.264 1.00 98.19 126 MET A N 1
ATOM 930 C CA . MET A 1 126 ? 4.560 2.321 -13.966 1.00 98.19 126 MET A CA 1
ATOM 931 C C . MET A 1 126 ? 4.457 3.819 -13.624 1.00 98.19 126 MET A C 1
ATOM 933 O O . MET A 1 126 ? 3.441 4.263 -13.084 1.00 98.19 126 MET A O 1
ATOM 937 N N . PRO A 1 127 ? 5.490 4.636 -13.913 1.00 98.50 127 PRO A N 1
ATOM 938 C CA . PRO A 1 127 ? 5.416 6.082 -13.725 1.00 98.50 127 PRO A CA 1
ATOM 939 C C . PRO A 1 127 ? 4.193 6.716 -14.403 1.00 98.50 127 PRO A C 1
ATOM 941 O O . PRO A 1 127 ? 3.950 6.514 -15.592 1.00 98.50 127 PRO A O 1
ATOM 944 N N . GLY A 1 128 ? 3.450 7.520 -13.646 1.00 98.06 128 GLY A N 1
ATOM 945 C CA . GLY A 1 128 ? 2.195 8.146 -14.062 1.00 98.06 128 GLY A CA 1
ATOM 946 C C . GLY A 1 128 ? 0.945 7.294 -13.821 1.00 98.06 128 GLY A C 1
ATOM 947 O O . GLY A 1 128 ? -0.157 7.767 -14.101 1.00 98.06 128 GLY A O 1
ATOM 948 N N . GLU A 1 129 ? 1.088 6.074 -13.302 1.00 98.56 129 GLU A N 1
ATOM 949 C CA . GLU A 1 129 ? -0.024 5.158 -13.048 1.00 98.56 129 GLU A CA 1
ATOM 950 C C . GLU A 1 129 ? -0.371 5.041 -11.558 1.00 98.56 129 GLU A C 1
ATOM 952 O O . GLU A 1 129 ? 0.389 5.419 -10.659 1.00 98.56 129 GLU A O 1
ATOM 957 N N . SER A 1 130 ? -1.543 4.463 -11.298 1.00 98.44 130 SER A N 1
ATOM 958 C CA . SER A 1 130 ? -2.015 4.134 -9.956 1.00 98.44 130 SER A CA 1
ATOM 959 C C . SER A 1 130 ? -2.570 2.713 -9.912 1.00 98.44 130 SER A C 1
ATOM 961 O O . SER A 1 130 ? -3.097 2.207 -10.903 1.00 98.44 130 SER A O 1
ATOM 963 N N . GLY A 1 131 ? -2.506 2.088 -8.741 1.00 97.44 131 GLY A N 1
ATOM 964 C CA . GLY A 1 131 ? -3.065 0.767 -8.477 1.00 97.44 131 GLY A CA 1
ATOM 965 C C . GLY A 1 131 ? -3.563 0.650 -7.041 1.00 97.44 131 GLY A C 1
ATOM 966 O O . GLY A 1 131 ? -3.096 1.361 -6.153 1.00 97.44 131 GLY A O 1
ATOM 967 N N . SER A 1 132 ? -4.522 -0.247 -6.818 1.00 97.56 132 SER A N 1
ATOM 968 C CA . SER A 1 132 ? -5.093 -0.501 -5.495 1.00 97.56 132 SER A CA 1
ATOM 969 C C . SER A 1 132 ? -4.747 -1.903 -5.004 1.00 97.56 132 SER A C 1
ATOM 971 O O . SER A 1 132 ? -4.932 -2.882 -5.727 1.00 97.56 132 SER A O 1
ATOM 973 N N . PHE A 1 133 ? -4.329 -1.989 -3.746 1.00 96.38 133 PHE A N 1
ATOM 974 C CA . PHE A 1 133 ? -4.144 -3.230 -3.001 1.00 96.38 133 PHE A CA 1
ATOM 975 C C . PHE A 1 133 ? -5.125 -3.269 -1.838 1.00 96.38 133 PHE A C 1
ATOM 977 O O . PHE A 1 133 ? -5.498 -2.225 -1.296 1.00 96.38 133 PHE A O 1
ATOM 984 N N . SER A 1 134 ? -5.558 -4.459 -1.438 1.00 95.19 134 SER A N 1
ATOM 985 C CA . SER A 1 134 ? -6.419 -4.591 -0.266 1.00 95.19 134 SER A CA 1
ATOM 986 C C . SER A 1 134 ? -6.341 -5.964 0.368 1.00 95.19 134 SER A C 1
ATOM 988 O O . SER A 1 134 ? -6.092 -6.938 -0.330 1.00 95.19 134 SER A O 1
ATOM 990 N N . PHE A 1 135 ? -6.659 -6.050 1.652 1.00 93.50 135 PHE A N 1
ATOM 991 C CA . PHE A 1 135 ? -6.849 -7.312 2.365 1.00 93.50 135 PHE A CA 1
ATOM 992 C C . PHE A 1 135 ? -7.770 -7.102 3.570 1.00 93.50 135 PHE A C 1
ATOM 994 O O . PHE A 1 135 ? -8.076 -5.967 3.946 1.00 93.50 135 PHE A O 1
ATOM 1001 N N . THR A 1 136 ? -8.215 -8.191 4.187 1.00 92.31 136 THR A N 1
ATOM 1002 C CA . THR A 1 136 ? -8.918 -8.166 5.471 1.00 92.31 136 THR A CA 1
ATOM 1003 C C . THR A 1 136 ? -8.053 -8.752 6.576 1.00 92.31 136 THR A C 1
ATOM 1005 O O . THR A 1 136 ? -7.215 -9.614 6.324 1.00 92.31 136 THR A O 1
ATOM 1008 N N . SER A 1 137 ? -8.244 -8.282 7.806 1.00 90.44 137 SER A N 1
ATOM 1009 C CA . SER A 1 137 ? -7.610 -8.840 9.004 1.00 90.44 137 SER A CA 1
ATOM 1010 C C . SER A 1 137 ? -8.596 -8.858 10.166 1.00 90.44 137 SER A C 1
ATOM 1012 O O . SER A 1 137 ? -9.595 -8.139 10.154 1.00 90.44 137 SER A O 1
ATOM 1014 N N . LEU A 1 138 ? -8.294 -9.618 11.215 1.00 88.69 138 LEU A N 1
ATOM 1015 C CA . LEU A 1 138 ? -8.849 -9.353 12.540 1.00 88.69 138 LEU A CA 1
ATOM 1016 C C . LEU A 1 138 ? -8.342 -7.988 13.052 1.00 88.69 138 LEU A C 1
ATOM 1018 O O . LEU A 1 138 ? -7.297 -7.510 12.587 1.00 88.69 138 LEU A O 1
ATOM 1022 N N . PRO A 1 139 ? -9.050 -7.349 14.002 1.00 83.88 139 PRO A N 1
ATOM 1023 C CA . PRO A 1 139 ? -8.565 -6.162 14.678 1.00 83.88 139 PRO A CA 1
ATOM 1024 C C . PRO A 1 139 ? -7.174 -6.412 15.250 1.00 83.88 139 PRO A C 1
ATOM 1026 O O . PRO A 1 139 ? -6.968 -7.323 16.050 1.00 83.88 139 PRO A O 1
ATOM 1029 N N . VAL A 1 140 ? -6.218 -5.598 14.822 1.00 77.31 140 VAL A N 1
ATOM 1030 C CA . VAL A 1 140 ? -4.830 -5.658 15.270 1.00 77.31 140 VAL A CA 1
ATOM 1031 C C . VAL A 1 140 ? -4.448 -4.305 15.843 1.00 77.31 140 VAL A C 1
ATOM 1033 O O . VAL A 1 140 ? -4.875 -3.272 15.326 1.00 77.31 140 VAL A O 1
ATOM 1036 N N . SER A 1 141 ? -3.653 -4.301 16.915 1.00 70.62 141 SER A N 1
ATOM 1037 C CA . SER A 1 141 ? -3.005 -3.078 17.379 1.00 70.62 141 SER A CA 1
ATOM 1038 C C . SER A 1 141 ? -2.028 -2.633 16.312 1.00 70.62 141 SER A C 1
ATOM 1040 O O . SER A 1 141 ? -1.032 -3.293 16.017 1.00 70.62 141 SER A O 1
ATOM 1042 N N . ILE A 1 142 ? -2.345 -1.507 15.711 1.00 63.94 142 ILE A N 1
ATOM 1043 C CA . ILE A 1 142 ? -1.597 -1.014 14.585 1.00 63.94 142 ILE A CA 1
ATOM 1044 C C . ILE A 1 142 ? -0.366 -0.281 15.134 1.00 63.94 142 ILE A C 1
ATOM 1046 O O . ILE A 1 142 ? -0.484 0.730 15.825 1.00 63.94 142 ILE A O 1
ATOM 1050 N N . THR A 1 143 ? 0.817 -0.855 14.923 1.00 60.97 143 THR A N 1
ATOM 1051 C CA . THR A 1 143 ? 2.075 -0.343 15.488 1.00 60.97 143 THR A CA 1
ATOM 1052 C C . THR A 1 143 ? 2.873 0.426 14.442 1.00 60.97 143 THR A C 1
ATOM 1054 O O . THR A 1 143 ? 2.679 0.240 13.244 1.00 60.97 143 THR A O 1
ATOM 1057 N N . ASN A 1 144 ? 3.786 1.295 14.896 1.00 60.41 144 ASN A N 1
ATOM 1058 C CA . ASN A 1 144 ? 4.725 2.006 14.028 1.00 60.41 144 ASN A CA 1
ATOM 1059 C C . ASN A 1 144 ? 5.673 1.006 13.364 1.00 60.41 144 ASN A C 1
ATOM 1061 O O . ASN A 1 144 ? 6.779 0.779 13.863 1.00 60.41 144 ASN A O 1
ATOM 1065 N N . SER A 1 145 ? 5.257 0.415 12.249 1.00 66.12 145 SER A N 1
ATOM 1066 C CA . SER A 1 145 ? 6.178 -0.402 11.490 1.00 66.12 145 SER A CA 1
ATOM 1067 C C . SER A 1 145 ? 7.174 0.487 10.761 1.00 66.12 145 SER A C 1
ATOM 1069 O O . SER A 1 145 ? 6.826 1.357 9.960 1.00 66.12 145 SER A O 1
ATOM 1071 N N . THR A 1 146 ? 8.445 0.282 11.081 1.00 71.62 146 THR A N 1
ATOM 1072 C CA . THR A 1 146 ? 9.584 0.883 10.381 1.00 71.62 146 THR A CA 1
ATOM 1073 C C . THR A 1 146 ? 10.197 -0.063 9.358 1.00 71.62 146 THR A C 1
ATOM 1075 O O . THR A 1 146 ? 11.157 0.320 8.691 1.00 71.62 146 THR A O 1
ATOM 1078 N N . ASN A 1 147 ? 9.677 -1.290 9.280 1.00 80.12 147 ASN A N 1
ATOM 1079 C CA . ASN A 1 147 ? 10.335 -2.402 8.603 1.00 80.12 147 ASN A CA 1
ATOM 1080 C C . ASN A 1 147 ? 9.743 -2.704 7.231 1.00 80.12 147 ASN A C 1
ATOM 1082 O O . ASN A 1 147 ? 10.331 -3.498 6.517 1.00 80.12 147 ASN A O 1
ATOM 1086 N N . GLY A 1 148 ? 8.610 -2.098 6.869 1.00 86.88 148 GLY A N 1
ATOM 1087 C CA . GLY A 1 148 ? 8.055 -2.252 5.531 1.00 86.88 148 GLY A CA 1
ATOM 1088 C C . GLY A 1 148 ? 8.877 -1.512 4.469 1.00 86.88 148 GLY A C 1
ATOM 1089 O O . GLY A 1 148 ? 9.633 -0.571 4.763 1.00 86.88 148 GLY A O 1
ATOM 1090 N N . TRP A 1 149 ? 8.711 -1.936 3.223 1.00 90.75 149 TRP A N 1
ATOM 1091 C CA . TRP A 1 149 ? 9.501 -1.468 2.092 1.00 90.75 149 TRP A CA 1
ATOM 1092 C C . TRP A 1 149 ? 8.764 -1.658 0.762 1.00 90.75 149 TRP A C 1
ATOM 1094 O O . TRP A 1 149 ? 7.724 -2.307 0.676 1.00 90.75 149 TRP A O 1
ATOM 1104 N N . TRP A 1 150 ? 9.293 -1.045 -0.294 1.00 93.56 150 TRP A N 1
ATOM 1105 C CA . TRP A 1 150 ? 8.903 -1.336 -1.673 1.00 93.56 150 TRP A CA 1
ATOM 1106 C C . TRP A 1 150 ? 10.134 -1.469 -2.556 1.00 93.56 150 TRP A C 1
ATOM 1108 O O . TRP A 1 150 ? 11.243 -1.052 -2.202 1.00 93.56 150 TRP A O 1
ATOM 1118 N N . HIS A 1 151 ? 9.927 -1.999 -3.752 1.00 95.44 151 HIS A N 1
ATOM 1119 C CA . HIS A 1 151 ? 11.005 -2.272 -4.690 1.00 95.44 151 HIS A CA 1
ATOM 1120 C C . HIS A 1 151 ? 10.524 -2.303 -6.133 1.00 95.44 151 HIS A C 1
ATOM 1122 O O . HIS A 1 151 ? 9.335 -2.174 -6.442 1.00 95.44 151 HIS A O 1
ATOM 1128 N N . SER A 1 152 ? 11.505 -2.478 -7.012 1.00 97.25 152 SER A N 1
ATOM 1129 C CA . SER A 1 152 ? 11.293 -2.840 -8.401 1.00 97.25 152 SER A CA 1
ATOM 1130 C C . SER A 1 152 ? 11.760 -4.280 -8.654 1.00 97.25 152 SER A C 1
ATOM 1132 O O . SER A 1 152 ? 12.489 -4.846 -7.836 1.00 97.25 152 SER A O 1
ATOM 1134 N N . TRP A 1 153 ? 11.397 -4.875 -9.786 1.00 96.38 153 TRP A N 1
ATOM 1135 C CA . TRP A 1 153 ? 11.995 -6.114 -10.276 1.00 96.38 153 TRP A CA 1
ATOM 1136 C C . TRP A 1 153 ? 12.799 -5.833 -11.547 1.00 96.38 153 TRP A C 1
ATOM 1138 O O . TRP A 1 153 ? 12.382 -5.057 -12.408 1.00 96.38 153 TRP A O 1
ATOM 1148 N N . GLU A 1 154 ? 13.963 -6.465 -11.669 1.00 96.44 154 GLU A N 1
ATOM 1149 C CA . GLU A 1 154 ? 14.791 -6.472 -12.876 1.00 96.44 154 GLU A CA 1
ATOM 1150 C C . GLU A 1 154 ? 15.277 -7.902 -13.141 1.00 96.44 154 GLU A C 1
ATOM 1152 O O . GLU A 1 154 ? 15.881 -8.530 -12.271 1.00 96.44 154 GLU A O 1
ATOM 1157 N N . ASN A 1 155 ? 15.034 -8.417 -14.352 1.00 95.75 155 ASN A N 1
ATOM 1158 C CA . ASN A 1 155 ? 15.369 -9.791 -14.749 1.00 95.75 155 ASN A CA 1
ATOM 1159 C C . ASN A 1 155 ? 14.850 -10.862 -13.767 1.00 95.75 155 ASN A C 1
ATOM 1161 O O . ASN A 1 155 ? 15.567 -11.811 -13.452 1.00 95.75 155 ASN A O 1
ATOM 1165 N N . ASP A 1 156 ? 13.620 -10.698 -13.271 1.00 94.06 156 ASP A N 1
ATOM 1166 C CA . ASP A 1 156 ? 13.016 -11.577 -12.259 1.00 94.06 156 ASP A CA 1
ATOM 1167 C C . ASP A 1 156 ? 13.851 -11.688 -10.969 1.00 94.06 156 ASP A C 1
ATOM 1169 O O . ASP A 1 156 ? 13.861 -12.722 -10.302 1.00 94.06 156 ASP A O 1
ATOM 1173 N N . SER A 1 157 ? 14.520 -10.596 -10.590 1.00 94.06 157 SER A N 1
ATOM 1174 C CA . SER A 1 157 ? 15.110 -10.399 -9.267 1.00 94.06 157 SER A CA 1
ATOM 1175 C C . SER A 1 157 ? 14.616 -9.094 -8.646 1.00 94.06 157 SER A C 1
ATOM 1177 O O . SER A 1 157 ? 14.585 -8.061 -9.318 1.00 94.06 157 SER A O 1
ATOM 1179 N N . GLN A 1 158 ? 14.299 -9.117 -7.348 1.00 94.06 158 GLN A N 1
ATOM 1180 C CA . GLN A 1 158 ? 14.031 -7.899 -6.579 1.00 94.06 158 GLN A CA 1
ATOM 1181 C C . GLN A 1 158 ? 15.258 -6.972 -6.645 1.00 94.06 158 GLN A C 1
ATOM 1183 O O . GLN A 1 158 ? 16.403 -7.414 -6.504 1.00 94.06 158 GLN A O 1
ATOM 1188 N N . THR A 1 159 ? 15.030 -5.683 -6.887 1.00 94.69 159 THR A N 1
ATOM 1189 C CA . THR A 1 159 ? 16.072 -4.657 -7.002 1.00 94.69 159 THR A CA 1
ATOM 1190 C C . THR A 1 159 ? 15.573 -3.312 -6.484 1.00 94.69 159 THR A C 1
ATOM 1192 O O . THR A 1 159 ? 14.379 -3.092 -6.300 1.00 94.69 159 THR A O 1
ATOM 1195 N N . ALA A 1 160 ? 16.498 -2.375 -6.267 1.00 93.94 160 ALA A N 1
ATOM 1196 C CA . ALA A 1 160 ? 16.189 -1.006 -5.857 1.00 93.94 160 ALA A CA 1
ATOM 1197 C C . ALA A 1 160 ? 15.247 -0.915 -4.640 1.00 93.94 160 ALA A C 1
ATOM 1199 O O . ALA A 1 160 ? 14.425 -0.001 -4.566 1.00 93.94 160 ALA A O 1
ATOM 1200 N N . ILE A 1 161 ? 15.418 -1.837 -3.691 1.00 93.44 161 ILE A N 1
ATOM 1201 C CA . ILE A 1 161 ? 14.705 -1.885 -2.414 1.00 93.44 161 ILE A CA 1
ATOM 1202 C C . ILE A 1 161 ? 14.815 -0.527 -1.709 1.00 93.44 161 ILE A C 1
ATOM 1204 O O . ILE A 1 161 ? 15.882 0.103 -1.715 1.00 93.44 161 ILE A O 1
ATOM 1208 N N . ARG A 1 162 ? 13.694 -0.057 -1.161 1.00 92.88 162 ARG A N 1
ATOM 1209 C CA . ARG A 1 162 ? 13.567 1.191 -0.405 1.00 92.88 162 ARG A CA 1
ATOM 1210 C C . ARG A 1 162 ? 12.706 0.956 0.821 1.00 92.88 162 ARG A C 1
ATOM 1212 O O . ARG A 1 162 ? 11.528 0.631 0.703 1.00 92.88 162 ARG A O 1
ATOM 1219 N N . ASN A 1 163 ? 13.282 1.177 1.992 1.00 91.38 163 ASN A N 1
ATOM 1220 C CA . ASN A 1 163 ? 12.540 1.117 3.243 1.00 91.38 163 ASN A CA 1
ATOM 1221 C C . ASN A 1 163 ? 11.686 2.372 3.416 1.00 91.38 163 ASN A C 1
ATOM 1223 O O . ASN A 1 163 ? 12.123 3.481 3.095 1.00 91.38 163 ASN A O 1
ATOM 1227 N N . PHE A 1 164 ? 10.504 2.229 4.020 1.00 88.50 164 PHE A N 1
ATOM 1228 C CA . PHE A 1 164 ? 9.661 3.380 4.368 1.00 88.50 164 PHE A CA 1
ATOM 1229 C C . PHE A 1 164 ? 10.408 4.406 5.229 1.00 88.50 164 PHE A C 1
ATOM 1231 O O . PHE A 1 164 ? 10.267 5.613 5.034 1.00 88.50 164 PHE A O 1
ATOM 1238 N N . SER A 1 165 ? 11.248 3.909 6.140 1.00 86.81 165 SER A N 1
ATOM 1239 C CA . SER A 1 165 ? 12.034 4.700 7.088 1.00 86.81 165 SER A CA 1
ATOM 1240 C C . SER A 1 165 ? 13.144 5.548 6.451 1.00 86.81 165 SER A C 1
ATOM 1242 O O . SER A 1 165 ? 13.674 6.439 7.113 1.00 86.81 165 SER A O 1
ATOM 1244 N N . GLU A 1 166 ? 13.481 5.329 5.174 1.00 88.25 166 GLU A N 1
ATOM 1245 C CA . GLU A 1 166 ? 14.450 6.159 4.442 1.00 88.25 166 GLU A CA 1
ATOM 1246 C C . GLU A 1 166 ? 13.913 7.569 4.140 1.00 88.25 166 GLU A C 1
ATOM 1248 O O . GLU A 1 166 ? 14.689 8.483 3.855 1.00 88.25 166 GLU A O 1
ATOM 1253 N N . PHE A 1 167 ? 12.594 7.774 4.211 1.00 83.44 167 PHE A N 1
ATOM 1254 C CA . PHE A 1 167 ? 11.951 9.031 3.844 1.00 83.44 167 PHE A CA 1
ATOM 1255 C C . PHE A 1 167 ? 11.576 9.829 5.094 1.00 83.44 167 PHE A C 1
ATOM 1257 O O . PHE A 1 167 ? 10.793 9.394 5.936 1.00 83.44 167 PHE A O 1
ATOM 1264 N N . THR A 1 168 ? 12.139 11.034 5.220 1.00 69.69 168 THR A N 1
ATOM 1265 C CA . THR A 1 168 ? 11.930 11.908 6.381 1.00 69.69 168 THR A CA 1
ATOM 1266 C C . THR A 1 168 ? 10.446 12.164 6.638 1.00 69.69 168 THR A C 1
ATOM 1268 O O . THR A 1 168 ? 9.744 12.693 5.780 1.00 69.69 168 THR A O 1
ATOM 1271 N N . GLY A 1 169 ? 9.985 11.846 7.850 1.00 66.00 169 GLY A N 1
ATOM 1272 C CA . GLY A 1 169 ? 8.590 12.033 8.254 1.00 66.00 169 GLY A CA 1
ATOM 1273 C C . GLY A 1 169 ? 7.638 10.938 7.769 1.00 66.00 169 GLY A C 1
ATOM 1274 O O . GLY A 1 169 ? 6.455 11.001 8.093 1.00 66.00 169 GLY A O 1
ATOM 1275 N N . ALA A 1 170 ? 8.137 9.933 7.046 1.00 62.03 170 ALA A N 1
ATOM 1276 C CA . ALA A 1 170 ? 7.358 8.775 6.656 1.00 62.03 170 ALA A CA 1
ATOM 1277 C C . ALA A 1 170 ? 7.583 7.623 7.646 1.00 62.03 170 ALA A C 1
ATOM 1279 O O . ALA A 1 170 ? 8.661 7.047 7.762 1.00 62.03 170 ALA A O 1
ATOM 1280 N N . THR A 1 171 ? 6.532 7.286 8.376 1.00 70.31 171 THR A N 1
ATOM 1281 C CA . THR A 1 171 ? 6.327 5.950 8.944 1.00 70.31 171 THR A CA 1
ATOM 1282 C C . THR A 1 171 ? 5.628 5.083 7.882 1.00 70.31 171 THR A C 1
ATOM 1284 O O . THR A 1 171 ? 5.091 5.629 6.907 1.00 70.31 171 THR A O 1
ATOM 1287 N N . GLY A 1 172 ? 5.687 3.751 8.002 1.00 74.31 172 GLY A N 1
ATOM 1288 C CA . GLY A 1 172 ? 5.027 2.852 7.045 1.00 74.31 172 GLY A CA 1
ATOM 1289 C C . GLY A 1 172 ? 3.531 3.170 6.888 1.00 74.31 172 GLY A C 1
ATOM 1290 O O . GLY A 1 172 ? 2.964 3.837 7.756 1.00 74.31 172 GLY A O 1
ATOM 1291 N N . PRO A 1 173 ? 2.876 2.786 5.778 1.00 72.38 173 PRO A N 1
ATOM 1292 C CA . PRO A 1 173 ? 1.483 3.136 5.504 1.00 72.38 173 PRO A CA 1
ATOM 1293 C C . PRO A 1 173 ? 0.481 2.469 6.462 1.00 72.38 173 PRO A C 1
ATOM 1295 O O . PRO A 1 173 ? -0.723 2.633 6.323 1.00 72.38 173 PRO A O 1
ATOM 1298 N N . GLU A 1 174 ? 0.945 1.713 7.448 1.00 71.88 174 GLU A N 1
ATOM 1299 C CA . GLU A 1 174 ? 0.148 0.981 8.418 1.00 71.88 174 GLU A CA 1
ATOM 1300 C C . GLU A 1 174 ? -0.072 1.793 9.709 1.00 71.88 174 GLU A C 1
ATOM 1302 O O . GLU A 1 174 ? 0.1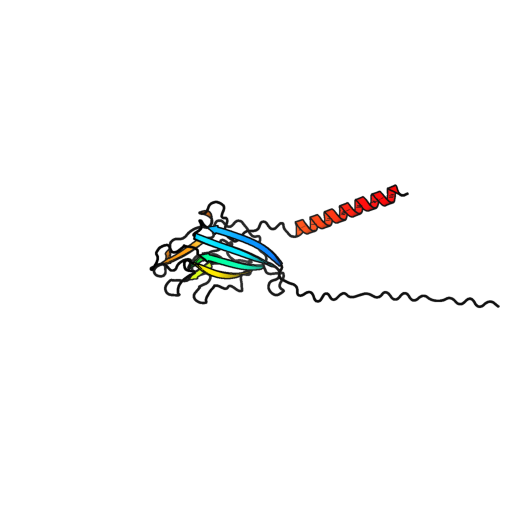03 1.242 10.777 1.00 71.88 174 GLU A O 1
ATOM 1307 N N . ILE A 1 175 ? -0.404 3.095 9.686 1.00 64.75 175 ILE A N 1
ATOM 1308 C CA . ILE A 1 175 ? -0.530 3.915 10.927 1.00 64.75 175 ILE A CA 1
ATOM 1309 C C . ILE A 1 175 ? -1.971 4.268 11.242 1.00 64.75 175 ILE A C 1
ATOM 1311 O O . ILE A 1 175 ? -2.581 4.979 10.459 1.00 64.75 175 ILE A O 1
ATOM 1315 N N . PRO A 1 176 ? -2.453 3.968 12.451 1.00 54.03 176 PRO A N 1
ATOM 1316 C CA . PRO A 1 176 ? -3.029 4.969 13.350 1.00 54.03 176 PRO A CA 1
ATOM 1317 C C . PRO A 1 176 ? -2.637 4.781 14.824 1.00 54.03 176 PRO A C 1
ATOM 1319 O O . PRO A 1 176 ? -2.645 3.679 15.366 1.00 54.03 176 PRO A O 1
ATOM 1322 N N . VAL A 1 177 ? -2.517 5.901 15.540 1.00 50.31 177 VAL A N 1
ATOM 1323 C CA . VAL A 1 177 ? -2.821 5.945 16.979 1.00 50.31 177 VAL A CA 1
ATOM 1324 C C . VAL A 1 177 ? -4.341 6.098 17.107 1.00 50.31 177 VAL A C 1
ATOM 1326 O O .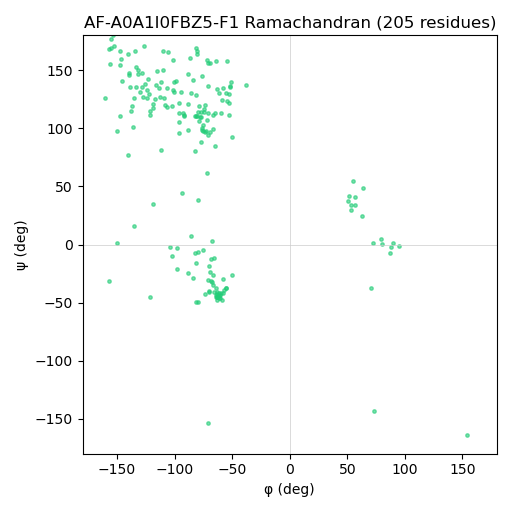 VAL A 1 177 ? -4.833 7.216 17.248 1.00 50.31 177 VAL A O 1
ATOM 1329 N N . ILE A 1 178 ? -5.112 5.012 16.976 1.00 51.22 178 ILE A N 1
ATOM 1330 C CA . ILE A 1 178 ? -6.541 5.053 17.342 1.00 51.22 178 ILE A CA 1
ATOM 1331 C C . ILE A 1 178 ? -6.582 4.939 18.863 1.00 51.22 178 ILE A C 1
ATOM 1333 O O . ILE A 1 178 ? -6.099 3.938 19.394 1.00 51.22 178 ILE A O 1
ATOM 1337 N N . PRO A 1 179 ? -7.125 5.925 19.596 1.00 50.16 179 PRO A N 1
ATOM 1338 C CA . PRO A 1 179 ? -7.418 5.719 21.002 1.00 50.16 179 PRO A CA 1
ATOM 1339 C C . PRO A 1 179 ? -8.396 4.548 21.098 1.00 50.16 179 PRO A C 1
ATOM 1341 O O . PRO A 1 179 ? -9.454 4.597 20.470 1.00 50.16 179 PRO A O 1
ATOM 1344 N N . GLU A 1 180 ? -8.037 3.518 21.865 1.00 50.88 180 GLU A N 1
ATOM 1345 C CA . GLU A 1 180 ? -8.885 2.356 22.163 1.00 50.88 180 GLU A CA 1
ATOM 1346 C C . GLU A 1 180 ? -10.352 2.809 22.349 1.00 50.88 180 GLU A C 1
ATOM 1348 O O . GLU A 1 180 ? -10.571 3.831 23.019 1.00 50.88 180 GLU A O 1
ATOM 1353 N N . PRO A 1 181 ? -11.369 2.099 21.814 1.00 57.88 181 PRO A N 1
ATOM 1354 C CA . PRO A 1 181 ? -12.792 2.464 21.944 1.00 57.88 181 PRO A CA 1
ATOM 1355 C C . PRO A 1 181 ? -13.221 2.744 23.393 1.00 57.88 181 PRO A C 1
ATOM 1357 O O . PRO A 1 181 ? -14.141 3.521 23.676 1.00 57.88 181 PRO A O 1
ATOM 1360 N N . GLU A 1 182 ? -12.510 2.129 24.330 1.00 58.81 182 GLU A N 1
ATOM 1361 C CA . GLU A 1 182 ? -12.595 2.332 25.769 1.00 58.81 182 GLU A CA 1
ATOM 1362 C C . GLU A 1 182 ? -12.389 3.797 26.161 1.00 58.81 182 GLU A C 1
ATOM 1364 O O . GLU A 1 182 ? -13.111 4.302 27.010 1.00 58.81 182 GLU A O 1
ATOM 1369 N N . THR A 1 183 ? -11.493 4.529 25.501 1.00 61.66 183 THR A N 1
ATOM 1370 C CA . THR A 1 183 ? -11.239 5.957 25.749 1.00 61.66 183 THR A CA 1
ATOM 1371 C C . THR A 1 183 ? -12.476 6.796 25.451 1.00 61.66 183 THR A C 1
ATOM 1373 O O . THR A 1 183 ? -12.867 7.645 26.253 1.00 61.66 183 THR A O 1
ATOM 1376 N N . TYR A 1 184 ? -13.142 6.530 24.325 1.00 65.75 184 TYR A N 1
ATOM 1377 C CA . TYR A 1 184 ? -14.372 7.228 23.949 1.00 65.75 184 TYR A CA 1
ATOM 1378 C C . TYR A 1 184 ? -15.537 6.837 24.852 1.00 65.75 184 TYR A C 1
ATOM 1380 O O . TYR A 1 184 ? -16.304 7.697 25.288 1.00 65.75 184 TYR A O 1
ATOM 1388 N N . THR A 1 185 ? -15.640 5.555 25.197 1.00 74.12 185 THR A N 1
ATOM 1389 C CA . THR A 1 185 ? -16.671 5.059 26.113 1.00 74.12 185 THR A CA 1
ATOM 1390 C C . THR A 1 185 ? -16.490 5.658 27.506 1.00 7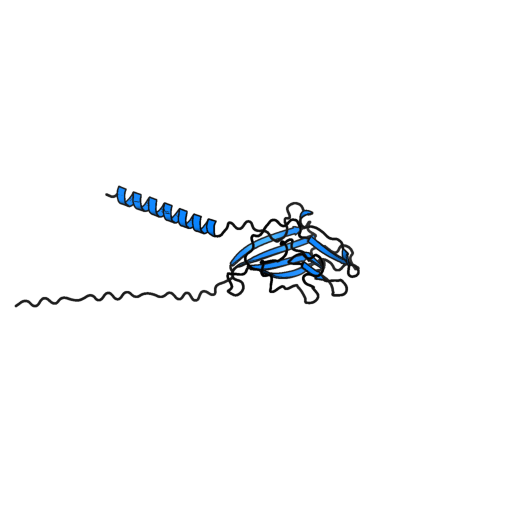4.12 185 THR A C 1
ATOM 1392 O O . THR A 1 185 ? -17.442 6.174 28.085 1.00 74.12 185 THR A O 1
ATOM 1395 N N . MET A 1 186 ? -15.263 5.689 28.022 1.00 79.75 186 MET A N 1
ATOM 1396 C CA . MET A 1 186 ? -14.921 6.282 29.315 1.00 79.75 186 MET A CA 1
ATOM 1397 C C . MET A 1 186 ? -15.104 7.799 29.313 1.00 79.75 186 MET A C 1
ATOM 1399 O O . MET A 1 186 ? -15.570 8.352 30.309 1.00 79.75 186 MET A O 1
ATOM 1403 N N . LEU A 1 187 ? -14.832 8.478 28.194 1.00 80.94 187 LEU A N 1
ATOM 1404 C CA . LEU A 1 187 ? -15.146 9.896 28.031 1.00 80.94 187 LEU A CA 1
ATOM 1405 C C . LEU A 1 187 ? -16.658 10.140 28.103 1.00 80.94 187 LEU A C 1
ATOM 1407 O O . LEU A 1 187 ? -17.100 11.018 28.842 1.00 80.94 187 LEU A O 1
ATOM 1411 N N . MET A 1 188 ? -17.459 9.349 27.385 1.00 84.75 188 MET A N 1
ATOM 1412 C CA . MET A 1 188 ? -18.921 9.474 27.390 1.00 84.75 188 MET A CA 1
ATOM 1413 C C . MET A 1 188 ? -19.521 9.137 28.759 1.00 84.75 188 MET A C 1
ATOM 1415 O O . MET A 1 188 ? -20.389 9.862 29.248 1.00 84.75 188 MET A O 1
ATOM 1419 N N . VAL A 1 189 ? -19.019 8.095 29.424 1.00 87.12 189 VAL A N 1
ATOM 1420 C CA . VAL A 1 189 ? -19.379 7.758 30.809 1.00 87.12 189 VAL A CA 1
ATOM 1421 C C . VAL A 1 189 ? -18.995 8.901 31.754 1.00 87.12 189 VAL A C 1
ATOM 1423 O O . VAL A 1 189 ? -19.809 9.310 32.586 1.00 87.12 189 VAL A O 1
ATOM 1426 N N . GLY A 1 190 ? -17.801 9.475 31.593 1.00 89.06 190 GLY A N 1
ATOM 1427 C CA . GLY A 1 190 ? -17.335 10.633 32.355 1.00 89.06 190 GLY A CA 1
ATOM 1428 C C . GLY A 1 190 ? -18.244 11.852 32.183 1.00 89.06 190 GLY A C 1
ATOM 1429 O O . GLY A 1 190 ? -18.684 12.442 33.172 1.00 89.06 190 GLY A O 1
ATOM 1430 N N . LEU A 1 191 ? -18.604 12.196 30.945 1.00 92.31 191 LEU A N 1
ATOM 1431 C CA . LEU A 1 191 ? -19.524 13.295 30.637 1.00 92.31 191 LEU A CA 1
ATOM 1432 C C . LEU A 1 191 ?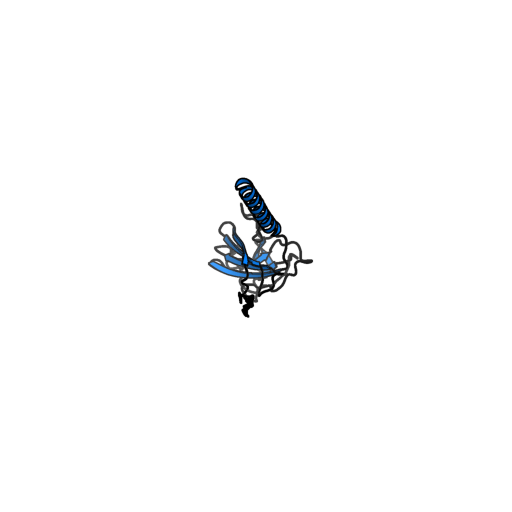 -20.931 13.044 31.204 1.00 92.31 191 LEU A C 1
ATOM 1434 O O . LEU A 1 191 ? -21.535 13.952 31.783 1.00 92.31 191 LEU A O 1
ATOM 1438 N N . GLY A 1 192 ? -21.431 11.809 31.112 1.00 92.31 192 GLY A N 1
ATOM 1439 C CA . GLY A 1 192 ? -22.710 11.407 31.701 1.00 92.31 192 GLY A CA 1
ATOM 1440 C C . GLY A 1 192 ? -22.739 11.576 33.225 1.00 92.31 192 GLY A C 1
ATOM 1441 O O . GLY A 1 192 ? -23.695 12.132 33.775 1.00 92.31 192 GLY A O 1
ATOM 1442 N N . LEU A 1 193 ? -21.664 11.174 33.911 1.00 94.19 193 LEU A N 1
ATOM 1443 C CA . LEU A 1 193 ? -21.516 11.341 35.361 1.00 94.19 193 LEU A CA 1
ATOM 1444 C C . LEU A 1 193 ? -21.461 12.818 35.772 1.00 94.19 193 LEU A C 1
ATOM 1446 O O . LEU A 1 193 ? -22.138 13.215 36.725 1.00 94.19 193 LEU A O 1
ATOM 1450 N N . VAL A 1 194 ? -20.715 13.654 35.043 1.00 92.88 194 VAL A N 1
ATOM 1451 C CA . VAL A 1 194 ? -20.656 15.104 35.299 1.00 92.88 194 VAL A CA 1
ATOM 1452 C C . VAL A 1 194 ? -22.040 15.739 35.145 1.00 92.88 194 VAL A C 1
ATOM 1454 O O . VAL A 1 194 ? -22.479 16.481 36.030 1.00 92.88 194 VAL A O 1
ATOM 1457 N N . GLY A 1 195 ? -22.773 15.399 34.080 1.00 92.56 195 GLY A N 1
ATOM 1458 C CA . GLY A 1 195 ? -24.145 15.868 33.872 1.00 92.56 195 GLY A CA 1
ATOM 1459 C C . GLY A 1 195 ? -25.087 15.478 35.018 1.00 92.56 195 GLY A C 1
ATOM 1460 O O . GLY A 1 195 ? -25.871 16.304 35.497 1.00 92.56 195 GLY A O 1
ATOM 1461 N N . PHE A 1 196 ? -24.966 14.247 35.525 1.00 94.56 196 PHE A N 1
ATOM 1462 C CA . PHE A 1 196 ? -25.751 13.774 36.667 1.00 94.56 196 PHE A CA 1
ATOM 1463 C C . PHE A 1 196 ? -25.457 14.564 37.955 1.00 94.56 196 PHE A C 1
ATOM 1465 O O . PHE A 1 196 ? -26.384 14.964 38.667 1.00 94.56 196 PHE A O 1
ATOM 1472 N N . ILE A 1 197 ? -24.181 14.854 38.238 1.00 93.62 197 ILE A N 1
ATOM 1473 C CA . ILE A 1 197 ? -23.764 15.640 39.412 1.00 93.62 197 ILE A CA 1
ATOM 1474 C C . ILE A 1 197 ? -24.319 17.069 39.346 1.00 93.62 197 ILE A C 1
ATOM 1476 O O . ILE A 1 197 ? -24.854 17.570 40.341 1.00 93.62 197 ILE A O 1
ATOM 1480 N N . VAL A 1 198 ? -24.228 17.723 38.183 1.00 91.94 198 VAL A N 1
ATOM 1481 C CA . VAL A 1 198 ? -24.753 19.084 37.982 1.00 91.94 198 VAL A CA 1
ATOM 1482 C C . VAL A 1 198 ? -26.265 19.121 38.207 1.00 91.94 198 VAL A C 1
ATOM 1484 O O . VAL A 1 198 ? -26.757 19.974 38.951 1.00 91.94 198 VAL A O 1
ATOM 1487 N N . ARG A 1 199 ? -27.004 18.155 37.647 1.00 90.00 199 ARG A N 1
ATOM 1488 C CA . ARG A 1 199 ? -28.458 18.052 37.830 1.00 90.00 199 ARG A CA 1
ATOM 1489 C C . ARG A 1 199 ? -28.838 17.880 39.300 1.00 90.00 199 ARG A C 1
ATOM 1491 O O . ARG A 1 199 ? -29.772 18.530 39.766 1.00 90.00 199 ARG A O 1
ATOM 1498 N N . ARG A 1 200 ? -28.105 17.051 40.053 1.00 90.50 200 ARG A N 1
ATOM 1499 C CA . ARG A 1 200 ? -28.368 16.838 41.485 1.00 90.50 200 ARG A CA 1
ATOM 1500 C C . ARG A 1 200 ? -28.221 18.132 42.292 1.00 90.50 200 ARG A C 1
ATOM 1502 O O . ARG A 1 200 ? -29.075 18.413 43.126 1.00 90.50 200 ARG A O 1
ATOM 1509 N N . LYS A 1 201 ? -27.198 18.950 42.011 1.00 86.69 201 LYS A N 1
ATOM 1510 C CA . LYS A 1 201 ? -26.983 20.236 42.704 1.00 86.69 201 LYS A CA 1
ATOM 1511 C C . LYS A 1 201 ? -28.109 21.247 42.455 1.00 86.69 201 LYS A C 1
ATOM 1513 O O . LYS A 1 201 ? -28.505 21.944 43.383 1.00 86.69 201 LYS A O 1
ATOM 1518 N N . GLN A 1 202 ? -28.656 21.296 41.240 1.00 83.88 202 GLN A N 1
ATOM 1519 C CA . GLN A 1 202 ? -29.769 22.197 40.903 1.00 83.88 202 GLN A CA 1
ATOM 1520 C C . GLN A 1 202 ? -31.081 21.835 41.611 1.00 83.88 202 GLN A C 1
ATOM 1522 O O . GLN A 1 202 ? -31.874 22.721 41.916 1.00 83.88 202 GLN A O 1
ATOM 1527 N N . VAL A 1 203 ? -31.326 20.547 41.873 1.00 83.12 203 VAL A N 1
ATOM 1528 C CA . VAL A 1 203 ? -32.517 20.108 42.619 1.00 83.12 203 VAL A CA 1
ATOM 1529 C C . VAL A 1 203 ? -32.411 20.525 44.086 1.00 83.12 203 VAL A C 1
ATOM 1531 O O . VAL A 1 203 ? -33.383 21.011 44.650 1.00 83.12 203 VAL A O 1
ATOM 1534 N N . THR A 1 204 ? -31.226 20.397 44.689 1.00 80.44 204 THR A N 1
ATOM 1535 C CA . THR A 1 204 ? -30.999 20.789 46.089 1.00 80.44 204 THR A CA 1
ATOM 1536 C C . THR A 1 204 ? -31.006 22.304 46.292 1.00 80.44 204 THR A C 1
ATOM 1538 O O . THR A 1 204 ? -31.419 22.750 47.348 1.00 80.44 204 THR A O 1
ATOM 1541 N N . SER A 1 205 ? -30.598 23.110 45.303 1.00 71.81 205 SER A N 1
ATOM 1542 C CA . SER A 1 205 ? -30.608 24.579 45.429 1.00 71.81 205 SER A CA 1
ATOM 1543 C C . SER A 1 205 ? -31.983 25.228 45.218 1.00 71.81 205 SER A C 1
ATOM 1545 O O . SER A 1 205 ? -32.094 26.447 45.311 1.00 71.81 205 SER A O 1
ATOM 1547 N N . ARG A 1 206 ? -32.998 24.453 44.818 1.00 66.19 206 ARG A N 1
ATOM 1548 C CA . ARG A 1 206 ? -34.385 24.916 44.619 1.00 66.19 206 ARG A CA 1
ATOM 1549 C C . ARG A 1 206 ? -35.326 24.483 45.749 1.00 66.19 206 ARG A C 1
ATOM 1551 O O . ARG A 1 206 ? -36.509 24.809 45.681 1.00 66.19 206 ARG A O 1
ATOM 1558 N N . ALA A 1 207 ? -34.812 23.737 46.722 1.00 54.72 207 ALA A N 1
ATOM 1559 C CA . ALA A 1 207 ? -35.484 23.399 47.973 1.00 54.72 207 ALA A CA 1
ATOM 1560 C C . ALA A 1 207 ? -34.992 24.345 49.073 1.00 54.72 207 ALA A C 1
ATOM 1562 O O . ALA A 1 207 ? -35.821 24.692 49.939 1.00 54.72 207 ALA A O 1
#

Solvent-accessible surface area (backbone atoms only — not comparable to full-atom values): 11759 Å² total; per-residue (Å²): 141,84,88,83,82,83,82,82,82,80,82,78,81,79,80,80,80,81,78,76,86,65,80,72,69,56,46,77,76,37,74,52,77,43,67,48,86,74,27,36,34,39,34,29,38,31,25,37,22,48,97,70,36,71,73,25,31,32,41,37,37,44,35,35,23,56,60,41,43,98,43,80,91,60,36,23,16,46,14,32,46,35,46,42,51,78,68,53,83,85,37,60,74,40,78,72,45,54,74,50,90,50,50,44,66,59,82,79,85,75,46,56,47,32,40,37,23,39,45,88,58,37,72,33,36,39,58,73,33,67,41,47,36,34,33,31,24,36,83,66,90,54,54,92,28,62,73,12,33,36,24,26,12,41,88,65,35,85,36,80,72,42,51,34,56,78,30,90,94,34,65,33,81,59,67,53,92,69,75,56,70,63,56,58,50,50,48,52,52,50,52,52,52,53,52,51,53,54,53,53,52,57,59,62,74,74,109

Radius of gyration: 27.42 Å; Cα contacts (8 Å, |Δi|>4): 419; chains: 1; bounding box: 96×41×68 Å

Mean predicted aligned error: 11.26 Å

pLDDT: mean 80.83, std 18.04, range [36.59, 98.56]

Sequence (207 aa):
MYKSSIAKQIGGAVVATFIASGTVSAATVLSNSHNYGGLITINVTVEDNYLGDFSKYFWKYDVTNHTYDPNPGTSNGFSGFELGIQSGEGLGLADMKAPNAGWDFNCCSGDAVEYDIRNSAGLGIMPGESGSFSFTSLPVSITNSTNGWWHSWENDSQTAIRNFSEFTGATGPEIPVIPEPETYTMLMVGLGLVGFIVRRKQVTSRA

Foldseek 3Di:
DDDDDDDDDDDDDDPPPPPPPDPPDWDWLDWDWFQFVVQKIWIWTWTACDVNHNQKIKIKIKMAGAHADPDPPFKQGFFKWAFLDADDDQFAKFDKDKQDPQWDFPDPDRGNTMIGHAVVSHHDQHHRGIMMIMIMTGDDDQDQRQAIWTFIHGPRDTDPIDTQNVGPPGTTNRDDPRPDVVVVVVVVVVVVVVVVVVVVVVVVVVD